Protein AF-A0A949EM17-F1 (afdb_monomer_lite)

Secondary structure (DSSP, 8-state):
--HHHHHHHHHHHHT--BTTBPPPHHHHHHHHHHHTSGGGGHHHHHTT-----GGGSTTSSHHHHHHHHHHHHHHHT--HHHHHHHHHHHHHHHHHHTHHHHHHHTTSSS-----S-TTTTS-THHHHHHHHHTT----HHHHHHHHHHSTHHHHHHHHHHHHHHHHHHHHHHHHHHHHHHHHHHHHT--

Radius of gyration: 19.44 Å; chains: 1; bounding box: 41×55×46 Å

Sequence (190 aa):
MLPTAHTSVGFLISQIKIKGKSLSIKEVLFVIFCANVFDLDLFYVYLGGQKIYHHLLVTHTPLFAVFLIILFTLVLRLNWRVALLSFVAMLSHFVLDDLSYWLYFVGIAHEGKPEIFWLFPFDARRGEALRLYSSLRPTVGGFFASYIKHTVFIFEGVFLIWGGVVFLKKYGFLVKKLFFQTTLKSKIKE

Foldseek 3Di:
DDLLLLLLVLLVLQQDDDVNDHDDPVLSVLSSCLSCVLVPCVVVVVVVDAPDLSLLDPCNELVVLVVVLVVCCVPVVDDPSSSVSSSVSNVVSQCLVQVQVVCVVVPNHPDGDGSHPHPPPVDPVSVVVVVVVVVDRDDPVNVVVVVCPRPSVVVSVVSNVVSVVVCCVVCVVVVVVVVVVVVVVVVVVD

pLDDT: mean 85.7, std 11.99, range [49.56, 98.56]

Structure (mmCIF, N/CA/C/O backbone):
data_AF-A0A949EM17-F1
#
_entry.id   AF-A0A949EM17-F1
#
loop_
_atom_site.group_PDB
_atom_site.id
_atom_site.type_symbol
_atom_site.label_atom_id
_atom_site.label_alt_id
_atom_site.label_comp_id
_atom_site.label_asym_id
_atom_site.label_entity_id
_atom_site.label_seq_id
_atom_site.pdbx_PDB_ins_code
_atom_site.Cartn_x
_atom_site.Cartn_y
_atom_site.Cartn_z
_atom_site.occupancy
_atom_site.B_iso_or_equiv
_atom_site.auth_seq_id
_atom_site.auth_comp_id
_atom_site.auth_asym_id
_atom_site.auth_atom_id
_atom_site.pdbx_PDB_model_num
ATOM 1 N N . MET A 1 1 ? 2.381 3.060 -7.881 1.00 77.31 1 MET A N 1
ATOM 2 C CA . MET A 1 1 ? 1.224 4.002 -7.874 1.00 77.31 1 MET A CA 1
ATOM 3 C C . MET A 1 1 ? 1.609 5.200 -6.999 1.00 77.31 1 MET A C 1
ATOM 5 O O . MET A 1 1 ? 2.734 5.209 -6.522 1.00 77.31 1 MET A O 1
ATOM 9 N N . LEU A 1 2 ? 0.796 6.250 -6.808 1.00 78.94 2 LEU A N 1
ATOM 10 C CA . LEU A 1 2 ? 1.141 7.264 -5.791 1.00 78.94 2 LEU A CA 1
ATOM 11 C C . LEU A 1 2 ? 0.751 6.795 -4.370 1.00 78.94 2 LEU A C 1
ATOM 13 O O . LEU A 1 2 ? -0.262 6.100 -4.214 1.00 78.94 2 LEU A O 1
ATOM 17 N N . PRO A 1 3 ? 1.467 7.256 -3.319 1.00 83.31 3 PRO A N 1
ATOM 18 C CA . PRO A 1 3 ? 1.180 6.933 -1.909 1.00 83.31 3 PRO A CA 1
ATOM 19 C C . PRO A 1 3 ? -0.270 7.198 -1.474 1.00 83.31 3 PRO A C 1
ATOM 21 O O . PRO A 1 3 ? -0.834 6.527 -0.608 1.00 83.31 3 PRO A O 1
ATOM 24 N N . THR A 1 4 ? -0.916 8.177 -2.098 1.00 87.38 4 THR A N 1
ATOM 25 C CA . THR A 1 4 ? -2.329 8.539 -1.919 1.00 87.38 4 THR A CA 1
ATOM 26 C C . THR A 1 4 ? -3.272 7.373 -2.198 1.00 87.38 4 THR A C 1
ATOM 28 O O . THR A 1 4 ? -4.223 7.130 -1.444 1.00 87.38 4 THR A O 1
ATOM 31 N N . ALA A 1 5 ? -2.994 6.601 -3.242 1.00 89.69 5 ALA A N 1
ATOM 32 C CA . ALA A 1 5 ? -3.819 5.468 -3.606 1.00 89.69 5 ALA A CA 1
ATOM 33 C C . ALA A 1 5 ? -3.572 4.260 -2.691 1.00 89.69 5 ALA A C 1
ATOM 35 O O . ALA A 1 5 ? -4.533 3.642 -2.224 1.00 89.69 5 ALA A O 1
ATOM 36 N N . HIS A 1 6 ? -2.310 3.990 -2.343 1.00 94.38 6 HIS A N 1
ATOM 37 C CA . HIS A 1 6 ? -1.945 2.960 -1.365 1.00 94.38 6 HIS A CA 1
ATOM 38 C C . HIS A 1 6 ? -2.582 3.232 0.003 1.00 94.38 6 HIS A C 1
ATOM 40 O O . HIS A 1 6 ? -3.213 2.354 0.594 1.00 94.38 6 HIS A O 1
ATOM 46 N N . THR A 1 7 ? -2.535 4.484 0.462 1.00 95.56 7 THR A N 1
ATOM 47 C CA . THR A 1 7 ? -3.225 4.947 1.676 1.00 95.56 7 THR A CA 1
ATOM 48 C C . THR A 1 7 ? -4.727 4.691 1.615 1.00 95.56 7 THR A C 1
ATOM 50 O O . THR A 1 7 ? -5.312 4.196 2.582 1.00 95.56 7 THR A O 1
ATOM 53 N N . SER A 1 8 ? -5.357 4.982 0.477 1.00 95.12 8 SER A N 1
ATOM 54 C CA . SER A 1 8 ? -6.796 4.778 0.291 1.00 95.12 8 SER A CA 1
ATOM 55 C C . SER A 1 8 ? -7.174 3.299 0.353 1.00 95.12 8 SER A C 1
ATOM 57 O O . SER A 1 8 ? -8.116 2.931 1.057 1.00 95.12 8 SER A O 1
ATOM 59 N N . VAL A 1 9 ? -6.409 2.433 -0.313 1.00 96.19 9 VAL A N 1
ATOM 60 C CA . VAL A 1 9 ? -6.633 0.982 -0.280 1.00 96.19 9 VAL A CA 1
ATOM 61 C C . VAL A 1 9 ? -6.349 0.404 1.105 1.00 96.19 9 VAL A C 1
ATOM 63 O O . VAL A 1 9 ? -7.176 -0.349 1.621 1.00 96.19 9 VAL A O 1
ATOM 66 N N . GLY A 1 10 ? -5.276 0.829 1.776 1.00 97.31 10 GLY A N 1
ATOM 67 C CA . GLY A 1 10 ? -5.006 0.467 3.170 1.00 97.31 10 GLY A CA 1
ATOM 68 C C . GLY A 1 10 ? -6.15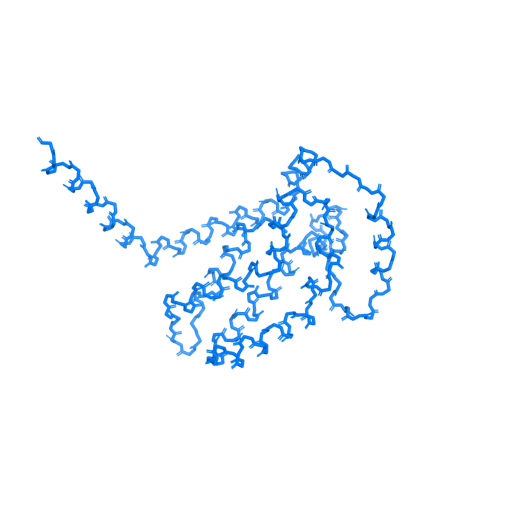2 0.864 4.104 1.00 97.31 10 GLY A C 1
ATOM 69 O O . GLY A 1 10 ? -6.592 0.070 4.943 1.00 97.31 10 GLY A O 1
ATOM 70 N N . PHE A 1 11 ? -6.717 2.060 3.915 1.00 97.75 11 PHE A N 1
ATOM 71 C CA . PHE A 1 11 ? -7.894 2.493 4.659 1.00 97.75 11 PHE A CA 1
ATOM 72 C C . PHE A 1 11 ? -9.104 1.595 4.376 1.00 97.75 11 PHE A C 1
ATOM 74 O O . PHE A 1 11 ? -9.736 1.146 5.334 1.00 97.75 11 PHE A O 1
ATOM 81 N N . LEU A 1 12 ? -9.408 1.287 3.111 1.00 97.56 12 LEU A N 1
ATOM 82 C CA . LEU A 1 12 ? -10.516 0.400 2.732 1.00 97.56 12 LEU A CA 1
ATOM 83 C C . LEU A 1 12 ? -10.354 -1.009 3.327 1.00 97.56 12 LEU A C 1
ATOM 85 O O . LEU A 1 12 ? -11.295 -1.525 3.932 1.00 97.56 12 LEU A O 1
ATOM 89 N N . ILE A 1 13 ? -9.154 -1.592 3.252 1.00 98.00 13 ILE A N 1
ATOM 90 C CA . ILE A 1 13 ? -8.829 -2.902 3.843 1.00 98.00 13 ILE A CA 1
ATOM 91 C C . ILE A 1 13 ? -9.061 -2.883 5.356 1.00 98.00 13 ILE A C 1
ATOM 93 O O . ILE A 1 13 ? -9.672 -3.800 5.906 1.00 98.00 13 ILE A O 1
ATOM 97 N N . SER A 1 14 ? -8.666 -1.808 6.042 1.00 97.56 14 SER A N 1
ATOM 98 C CA . SER A 1 14 ? -8.876 -1.678 7.490 1.00 97.56 14 SER A CA 1
ATOM 99 C C . SER A 1 14 ? -10.358 -1.591 7.902 1.00 97.56 14 SER A C 1
ATOM 101 O O . SER A 1 14 ? -10.685 -1.739 9.084 1.00 97.56 14 SER A O 1
ATOM 103 N N . GLN A 1 15 ? -11.276 -1.374 6.949 1.00 97.19 15 GLN A N 1
ATOM 104 C CA . GLN A 1 15 ? -12.720 -1.392 7.206 1.00 97.19 15 GLN A CA 1
ATOM 105 C C . GLN A 1 15 ? -13.325 -2.800 7.191 1.00 97.19 15 GLN A C 1
ATOM 107 O O . GLN A 1 15 ? -14.462 -2.969 7.645 1.00 97.19 15 GLN A O 1
ATOM 112 N N . ILE A 1 16 ? -12.597 -3.808 6.702 1.00 96.50 16 ILE A N 1
ATOM 113 C CA . ILE A 1 16 ? -13.076 -5.190 6.629 1.00 96.50 16 ILE A CA 1
ATOM 114 C C . ILE A 1 16 ? -13.293 -5.733 8.048 1.00 96.50 16 ILE A C 1
ATOM 116 O O . ILE A 1 16 ? -12.391 -5.757 8.887 1.00 96.50 16 ILE A O 1
ATOM 120 N N . LYS A 1 17 ? -14.515 -6.199 8.328 1.00 95.06 17 LYS A N 1
ATOM 121 C CA . LYS A 1 17 ? -14.865 -6.812 9.614 1.00 95.06 17 LYS A CA 1
ATOM 122 C C . LYS A 1 17 ? -14.618 -8.313 9.564 1.00 95.06 17 LYS A C 1
ATOM 124 O O . LYS A 1 17 ? -15.352 -9.045 8.907 1.00 95.06 17 LYS A O 1
ATOM 129 N N . ILE A 1 18 ? -13.650 -8.791 10.340 1.00 92.81 18 ILE A N 1
ATOM 130 C CA . ILE A 1 18 ? -13.400 -10.228 10.501 1.00 92.81 18 ILE A CA 1
ATOM 131 C C . ILE A 1 18 ? -14.180 -10.728 11.721 1.00 92.81 18 ILE A C 1
ATOM 133 O O . ILE A 1 18 ? -13.944 -10.277 12.846 1.00 92.81 18 ILE A O 1
ATOM 137 N N . LYS A 1 19 ? -15.118 -11.663 11.500 1.00 92.38 19 LYS A N 1
ATOM 138 C CA . LYS A 1 19 ? -16.054 -12.180 12.523 1.00 92.38 19 LYS A CA 1
ATOM 139 C C . LYS A 1 19 ? -16.857 -11.062 13.212 1.00 92.38 19 LYS A C 1
ATOM 141 O O . LYS A 1 19 ? -16.990 -11.039 14.432 1.00 92.38 19 LYS A O 1
ATOM 146 N N . GLY A 1 20 ? -17.312 -10.076 12.433 1.00 92.94 20 GLY A N 1
ATOM 147 C CA . GLY A 1 20 ? -18.142 -8.956 12.905 1.00 92.94 20 GLY A CA 1
ATOM 148 C C . GLY A 1 20 ? -17.417 -7.889 13.737 1.00 92.94 20 GLY A C 1
ATOM 149 O O . GLY A 1 20 ? -17.986 -6.831 14.001 1.00 92.94 20 GLY A O 1
ATOM 150 N N . LYS A 1 21 ? -16.155 -8.112 14.113 1.00 92.88 21 LYS A N 1
ATOM 151 C CA . LYS A 1 21 ? -15.375 -7.180 14.934 1.00 92.88 21 LYS A CA 1
ATOM 152 C C . LYS A 1 21 ? -14.634 -6.168 14.058 1.00 92.88 21 LYS A C 1
ATOM 154 O O . LYS A 1 21 ? -13.916 -6.554 13.138 1.00 92.88 21 LYS A O 1
ATOM 159 N N . SER A 1 22 ? -14.782 -4.885 14.375 1.00 95.56 22 SER A N 1
ATOM 160 C CA . SER A 1 22 ? -14.024 -3.794 13.756 1.00 95.56 22 SER A CA 1
ATOM 161 C C . SER A 1 22 ? -12.663 -3.595 14.418 1.00 95.56 22 SER A C 1
ATOM 163 O O . SER A 1 22 ? -12.508 -3.866 15.609 1.00 95.56 22 SER A O 1
ATOM 165 N N . LEU A 1 23 ? -11.713 -3.061 13.653 1.00 96.25 23 LEU A N 1
ATOM 166 C CA . LEU A 1 23 ? -10.442 -2.571 14.176 1.00 96.25 23 LEU A CA 1
ATOM 167 C C . LEU A 1 23 ? -10.635 -1.291 15.007 1.00 96.25 23 LEU A C 1
ATOM 169 O O . LEU A 1 23 ? -11.498 -0.458 14.709 1.00 96.25 23 LEU A O 1
ATOM 173 N N . SER A 1 24 ? -9.813 -1.136 16.040 1.00 96.00 24 SER A N 1
ATOM 174 C CA . SER A 1 24 ? -9.610 0.123 16.758 1.00 96.00 24 SER A CA 1
ATOM 175 C C . SER A 1 24 ? -8.898 1.150 15.871 1.00 96.00 24 SER A C 1
ATOM 177 O O . SER A 1 24 ? -8.287 0.806 14.862 1.00 96.00 24 SER A O 1
ATOM 179 N N . ILE A 1 25 ? -8.927 2.431 16.255 1.00 94.88 25 ILE A N 1
ATOM 180 C CA . ILE A 1 25 ? -8.268 3.490 15.473 1.00 94.88 25 ILE A CA 1
ATOM 181 C C . ILE A 1 25 ? -6.756 3.263 15.322 1.00 94.88 25 ILE A C 1
ATOM 183 O O . ILE A 1 25 ? -6.210 3.503 14.252 1.00 94.88 25 ILE A O 1
ATOM 187 N N . LYS A 1 26 ? -6.085 2.743 16.360 1.00 97.06 26 LYS A N 1
ATOM 188 C CA . LYS A 1 26 ? -4.646 2.437 16.315 1.00 97.06 26 LYS A CA 1
ATOM 189 C C . LYS A 1 26 ? -4.347 1.327 15.308 1.00 97.06 26 LYS A C 1
ATOM 191 O O . LYS A 1 26 ? -3.407 1.443 14.533 1.00 97.06 26 LYS A O 1
ATOM 196 N N . GLU A 1 27 ? -5.175 0.285 15.291 1.00 97.88 27 GLU A N 1
ATOM 197 C CA . GLU A 1 27 ? -5.061 -0.817 14.331 1.00 97.88 27 GLU A CA 1
ATOM 198 C C . GLU A 1 27 ? -5.371 -0.350 12.899 1.00 97.88 27 GLU A C 1
ATOM 200 O O . GLU A 1 27 ? -4.674 -0.745 11.973 1.00 97.88 27 GLU A O 1
ATOM 205 N N . VAL A 1 28 ? -6.357 0.537 12.711 1.00 97.69 28 VAL A N 1
ATOM 206 C CA . VAL A 1 28 ? -6.641 1.166 11.407 1.00 97.69 28 VAL A CA 1
ATOM 207 C C . VAL A 1 28 ? -5.424 1.935 10.894 1.00 97.69 28 VAL A C 1
ATOM 209 O O . VAL A 1 28 ? -4.991 1.704 9.768 1.00 97.69 28 VAL A O 1
ATOM 212 N N . LEU A 1 29 ? -4.844 2.809 11.722 1.00 97.44 29 LEU A N 1
ATOM 213 C CA . LEU A 1 29 ? -3.646 3.570 11.355 1.00 97.44 29 LEU A CA 1
ATOM 214 C C . LEU A 1 29 ? -2.468 2.648 11.034 1.00 97.44 29 LEU A C 1
ATOM 216 O O . LEU A 1 29 ? -1.730 2.908 10.090 1.00 97.44 29 LEU A O 1
ATOM 220 N N . PHE A 1 30 ? -2.323 1.548 11.772 1.00 98.38 30 PHE A N 1
ATOM 221 C CA . PHE A 1 30 ? -1.278 0.566 11.516 1.00 98.38 30 PHE A CA 1
ATOM 222 C C . PHE A 1 30 ? -1.461 -0.167 10.177 1.00 98.38 30 PHE A C 1
ATOM 224 O O . PHE A 1 30 ? -0.489 -0.351 9.448 1.00 98.38 30 PHE A O 1
ATOM 231 N N . VAL A 1 31 ? -2.689 -0.546 9.806 1.00 98.44 31 VAL A N 1
ATOM 232 C CA . VAL A 1 31 ? -2.970 -1.151 8.488 1.00 98.44 31 VAL A CA 1
ATOM 233 C C . VAL A 1 31 ? -2.681 -0.156 7.357 1.00 98.44 31 VAL A C 1
ATOM 235 O O . VAL A 1 31 ? -2.068 -0.533 6.362 1.00 98.44 31 VAL A O 1
ATOM 238 N N . ILE A 1 32 ? -3.048 1.120 7.525 1.00 97.88 32 ILE A N 1
ATOM 239 C CA . ILE A 1 32 ? -2.719 2.185 6.560 1.00 97.88 32 ILE A CA 1
ATOM 240 C C . ILE A 1 32 ? -1.202 2.361 6.437 1.00 97.88 32 ILE A C 1
ATOM 242 O O . ILE A 1 32 ? -0.684 2.454 5.327 1.00 97.88 32 ILE A O 1
ATOM 246 N N . PHE A 1 33 ? -0.482 2.367 7.561 1.00 97.50 33 PHE A N 1
ATOM 247 C CA . PHE A 1 33 ? 0.979 2.409 7.568 1.00 97.50 33 PHE A CA 1
ATOM 248 C C . PHE A 1 33 ? 1.574 1.227 6.791 1.00 97.50 33 PHE A C 1
ATOM 250 O O . PHE A 1 33 ? 2.431 1.426 5.939 1.00 97.50 33 PHE A O 1
ATOM 257 N N . CYS A 1 34 ? 1.066 0.010 7.009 1.00 98.12 34 CYS A N 1
ATOM 258 C CA . CYS A 1 34 ? 1.521 -1.183 6.292 1.00 98.12 34 CYS A CA 1
ATOM 259 C C . CYS A 1 34 ? 1.289 -1.102 4.774 1.00 98.12 34 CYS A C 1
ATOM 261 O O . CYS A 1 34 ? 2.083 -1.656 4.025 1.00 98.12 34 CYS A O 1
ATOM 263 N N . ALA A 1 35 ? 0.253 -0.395 4.311 1.00 97.38 35 ALA A N 1
ATOM 264 C CA . ALA A 1 35 ? 0.022 -0.172 2.880 1.00 97.38 35 ALA A CA 1
ATOM 265 C C . ALA A 1 35 ? 1.070 0.748 2.221 1.00 97.38 35 ALA A C 1
ATOM 267 O O . ALA A 1 35 ? 1.187 0.746 1.002 1.00 97.38 35 ALA A O 1
ATOM 268 N N . ASN A 1 36 ? 1.812 1.531 3.011 1.00 96.12 36 ASN A N 1
ATOM 269 C CA . ASN A 1 36 ? 2.787 2.521 2.533 1.00 96.12 36 ASN A CA 1
ATOM 270 C C . ASN A 1 36 ? 4.216 2.230 3.018 1.00 96.12 36 ASN A C 1
ATOM 272 O O . ASN A 1 36 ? 5.110 3.045 2.822 1.00 96.12 36 ASN A O 1
ATOM 276 N N . VAL A 1 37 ? 4.444 1.115 3.721 1.00 95.88 37 VAL A N 1
ATOM 277 C CA . VAL A 1 37 ? 5.729 0.873 4.397 1.00 95.88 37 VAL A CA 1
ATOM 278 C C . VAL A 1 37 ? 6.891 0.733 3.410 1.00 95.88 37 VAL A C 1
ATOM 280 O O . VAL A 1 37 ? 8.021 1.066 3.757 1.00 95.88 37 VAL A O 1
ATOM 283 N N . PHE A 1 38 ? 6.621 0.257 2.194 1.00 93.62 38 PHE A N 1
ATOM 284 C CA . PHE A 1 38 ? 7.644 0.072 1.169 1.00 93.62 38 PHE A CA 1
ATOM 285 C C . PHE A 1 38 ? 8.048 1.407 0.531 1.00 93.62 38 PHE A C 1
ATOM 287 O O . PHE A 1 38 ? 9.242 1.652 0.417 1.00 93.62 38 PHE A O 1
ATOM 294 N N . ASP A 1 39 ? 7.099 2.330 0.337 1.00 91.44 39 ASP A N 1
ATOM 295 C CA . ASP A 1 39 ? 7.333 3.703 -0.152 1.00 91.44 39 ASP A CA 1
ATOM 296 C C . ASP A 1 39 ? 8.131 4.605 0.805 1.00 91.44 39 ASP A C 1
ATOM 298 O O . ASP A 1 39 ? 8.414 5.764 0.492 1.00 91.44 39 ASP A O 1
ATOM 302 N N . LEU A 1 40 ? 8.483 4.141 2.009 1.00 88.44 40 LEU A N 1
ATOM 303 C CA . LEU A 1 40 ? 9.245 4.964 2.954 1.00 88.44 40 LEU A CA 1
ATOM 304 C C . LEU A 1 40 ? 10.645 5.316 2.432 1.00 88.44 40 LEU A C 1
ATOM 306 O O . LEU A 1 40 ? 11.227 6.313 2.857 1.00 88.44 40 LEU A O 1
ATOM 310 N N . ASP A 1 41 ? 11.183 4.540 1.496 1.00 80.56 41 ASP A N 1
ATOM 311 C CA . ASP A 1 41 ? 12.440 4.843 0.813 1.00 80.56 41 ASP A CA 1
ATOM 312 C C . ASP A 1 41 ? 12.331 6.018 -0.177 1.00 80.56 41 ASP A C 1
ATOM 314 O O . ASP A 1 41 ? 13.336 6.682 -0.451 1.00 80.56 41 ASP A O 1
ATOM 318 N N . LEU A 1 42 ? 11.123 6.375 -0.630 1.00 78.88 42 LEU A N 1
ATOM 319 C CA . LEU A 1 42 ? 10.892 7.577 -1.430 1.00 78.88 42 LEU A CA 1
ATOM 320 C C . LEU A 1 42 ? 11.264 8.843 -0.658 1.00 78.88 42 LEU A C 1
ATOM 322 O O . LEU A 1 42 ? 11.725 9.807 -1.270 1.00 78.88 42 LEU A O 1
ATOM 326 N N . PHE A 1 43 ? 11.165 8.850 0.678 1.00 75.06 43 PHE A N 1
ATOM 327 C CA . PHE A 1 43 ? 11.651 9.975 1.486 1.00 75.06 43 PHE A CA 1
ATOM 328 C C . PHE A 1 43 ? 13.145 10.236 1.272 1.00 75.06 43 PHE A C 1
ATOM 330 O O . PHE A 1 43 ? 13.557 11.393 1.206 1.00 75.06 43 PHE A O 1
ATOM 337 N N . TYR A 1 44 ? 13.956 9.189 1.101 1.00 68.50 44 TYR A N 1
ATOM 338 C CA . TYR A 1 44 ? 15.380 9.347 0.805 1.00 68.50 44 TYR A CA 1
ATOM 339 C C . TYR A 1 44 ? 15.606 9.962 -0.584 1.00 68.50 44 TYR A C 1
ATOM 341 O O . TYR A 1 44 ? 16.476 10.818 -0.756 1.00 68.50 44 TYR A O 1
ATOM 349 N N . VAL A 1 45 ? 14.775 9.591 -1.563 1.00 66.38 45 VAL A N 1
ATOM 350 C CA . VAL A 1 45 ? 14.791 10.194 -2.905 1.00 66.38 45 VAL A CA 1
ATOM 351 C C . VAL A 1 45 ? 14.414 11.681 -2.846 1.00 66.38 45 VAL A C 1
ATOM 353 O O . VAL A 1 45 ? 15.056 12.501 -3.502 1.00 66.38 45 VAL A O 1
ATOM 356 N N . TYR A 1 46 ? 13.434 12.063 -2.021 1.00 65.62 46 TYR A N 1
ATOM 357 C CA . TYR A 1 46 ? 13.034 13.467 -1.842 1.00 65.62 46 TYR A CA 1
ATOM 358 C C . TYR A 1 46 ? 14.100 14.331 -1.149 1.00 65.62 46 TYR A C 1
ATOM 360 O O . TYR A 1 46 ? 14.181 15.525 -1.429 1.00 65.62 46 TYR A O 1
ATOM 368 N N . LEU A 1 47 ? 14.940 13.751 -0.286 1.00 67.00 47 LEU A N 1
ATOM 369 C CA . LEU A 1 47 ? 15.995 14.462 0.453 1.00 67.00 47 LEU A CA 1
ATOM 370 C C . LEU A 1 47 ? 17.294 14.686 -0.350 1.00 67.00 47 LEU A C 1
ATOM 372 O O . LEU A 1 47 ? 18.321 15.041 0.224 1.00 67.00 47 LEU A O 1
ATOM 376 N N . GLY A 1 48 ? 17.261 14.513 -1.674 1.00 55.75 48 GLY A N 1
ATOM 377 C CA . GLY A 1 48 ? 18.410 14.760 -2.553 1.00 55.75 48 GLY A CA 1
ATOM 378 C C . GLY A 1 48 ? 19.226 13.514 -2.901 1.00 55.75 48 GLY A C 1
ATOM 379 O O . GLY A 1 48 ? 20.299 13.636 -3.493 1.00 55.75 48 GLY A O 1
ATOM 380 N N . GLY A 1 49 ? 18.728 12.315 -2.578 1.00 56.00 49 GLY A N 1
ATOM 381 C CA . GLY A 1 49 ? 19.267 11.069 -3.117 1.00 56.00 49 GLY A CA 1
ATOM 382 C C . GLY A 1 49 ? 19.116 11.000 -4.642 1.00 56.00 49 GLY A C 1
ATOM 383 O O . GLY A 1 49 ? 18.196 11.581 -5.223 1.00 56.00 49 GLY A O 1
ATOM 384 N N . GLN A 1 50 ? 20.011 10.272 -5.323 1.00 58.16 50 GLN A N 1
ATOM 385 C CA . GLN A 1 50 ? 19.767 9.905 -6.724 1.00 58.16 50 GLN A CA 1
ATOM 386 C C . GLN A 1 50 ? 18.418 9.184 -6.826 1.00 58.16 50 GLN A C 1
ATOM 388 O O . GLN A 1 50 ? 18.021 8.498 -5.887 1.00 58.16 50 GLN A O 1
ATOM 393 N N . LYS A 1 51 ? 17.708 9.321 -7.955 1.00 59.00 51 LYS A N 1
ATOM 394 C CA . LYS A 1 51 ? 16.456 8.586 -8.170 1.00 59.00 51 LYS A CA 1
ATOM 395 C C . LYS A 1 51 ? 16.727 7.087 -8.080 1.00 59.00 51 LYS A C 1
ATOM 397 O O . LYS A 1 51 ? 17.294 6.498 -8.996 1.00 59.00 51 LYS A O 1
ATOM 402 N N . ILE A 1 52 ? 16.337 6.498 -6.956 1.00 58.69 52 ILE A N 1
ATOM 403 C CA . ILE A 1 52 ? 16.401 5.062 -6.735 1.00 58.69 52 ILE A CA 1
ATOM 404 C C . ILE A 1 52 ? 15.217 4.457 -7.478 1.00 58.69 52 ILE A C 1
ATOM 406 O O . ILE A 1 52 ? 14.077 4.900 -7.329 1.00 58.69 52 ILE A O 1
ATOM 410 N N . TYR A 1 53 ? 15.481 3.429 -8.276 1.00 77.38 53 TYR A N 1
ATOM 411 C CA . TYR A 1 53 ? 14.434 2.547 -8.772 1.00 77.38 53 TYR A CA 1
ATOM 412 C C . TYR A 1 53 ? 13.939 1.703 -7.604 1.00 77.38 53 TYR A C 1
ATOM 414 O O . TYR A 1 53 ? 14.378 0.571 -7.418 1.00 77.38 53 TYR A O 1
ATOM 422 N N . HIS A 1 54 ? 13.101 2.307 -6.762 1.00 84.31 54 HIS A N 1
ATOM 423 C CA . HIS A 1 54 ? 12.681 1.730 -5.489 1.00 84.31 54 HIS A CA 1
ATOM 424 C C . HIS A 1 54 ? 11.971 0.379 -5.671 1.00 84.31 54 HIS A C 1
ATOM 426 O O . HIS A 1 54 ? 12.283 -0.559 -4.943 1.00 84.31 54 HIS A O 1
ATOM 432 N N . HIS A 1 55 ? 11.203 0.203 -6.756 1.00 86.94 55 HIS A N 1
ATOM 433 C CA . HIS A 1 55 ? 10.606 -1.090 -7.130 1.00 86.94 55 HIS A CA 1
ATOM 434 C C . HIS A 1 55 ? 11.641 -2.213 -7.394 1.00 86.94 55 HIS A C 1
ATOM 436 O O . HIS A 1 55 ? 11.309 -3.394 -7.337 1.00 86.94 55 HIS A O 1
ATOM 442 N N . LEU A 1 56 ? 12.918 -1.888 -7.658 1.00 85.31 56 LEU A N 1
ATOM 443 C CA . LEU A 1 56 ? 13.992 -2.886 -7.812 1.00 85.31 56 LEU A CA 1
ATOM 444 C C . LEU A 1 56 ? 14.643 -3.285 -6.479 1.00 85.31 56 LEU A C 1
ATOM 446 O O . LEU A 1 56 ? 15.430 -4.246 -6.436 1.00 85.31 56 LEU A O 1
ATOM 450 N N . LEU A 1 57 ? 14.390 -2.544 -5.398 1.00 85.88 57 LEU A N 1
ATOM 451 C CA . LEU A 1 57 ? 14.975 -2.833 -4.095 1.00 85.88 57 LEU A CA 1
ATOM 452 C C . LEU A 1 57 ? 14.425 -4.143 -3.541 1.00 85.88 57 LEU A C 1
ATOM 454 O O . LEU A 1 57 ? 13.284 -4.522 -3.775 1.00 85.88 57 LEU A O 1
ATOM 458 N N . VAL A 1 58 ? 15.249 -4.835 -2.752 1.00 87.62 58 VAL A N 1
ATOM 459 C CA . VAL A 1 58 ? 14.831 -6.076 -2.072 1.00 87.62 58 VAL A CA 1
ATOM 460 C C . VAL A 1 58 ? 13.631 -5.822 -1.151 1.00 87.62 58 VAL A C 1
ATOM 462 O O . VAL A 1 58 ? 12.814 -6.717 -0.943 1.00 87.62 58 VAL A O 1
ATOM 465 N N . THR A 1 59 ? 13.505 -4.591 -0.647 1.00 90.06 59 THR A N 1
ATOM 466 C CA . THR A 1 59 ? 12.383 -4.140 0.177 1.00 90.06 59 THR A CA 1
ATOM 467 C C . THR A 1 59 ? 11.045 -4.177 -0.564 1.00 90.06 59 THR A C 1
ATOM 469 O O . THR A 1 59 ? 10.026 -4.440 0.064 1.00 90.06 59 THR A O 1
ATOM 472 N N . HIS A 1 60 ? 11.040 -4.015 -1.888 1.00 91.88 60 HIS A N 1
ATOM 473 C CA . HIS A 1 60 ? 9.843 -4.043 -2.732 1.00 91.88 60 HIS A CA 1
ATOM 474 C C . HIS A 1 60 ? 9.575 -5.447 -3.293 1.00 91.88 60 HIS A C 1
ATOM 476 O O . HIS A 1 60 ? 9.459 -5.658 -4.500 1.00 91.88 60 HIS A O 1
ATOM 482 N N . THR A 1 61 ? 9.516 -6.450 -2.411 1.00 93.38 61 THR A N 1
ATOM 483 C CA . THR A 1 61 ? 9.234 -7.842 -2.800 1.00 93.38 61 THR A CA 1
ATOM 484 C C . THR A 1 61 ? 8.233 -8.513 -1.854 1.00 93.38 61 THR A C 1
ATOM 486 O O . THR A 1 61 ? 8.250 -8.241 -0.647 1.00 93.38 61 THR A O 1
ATOM 489 N N . PRO A 1 62 ? 7.402 -9.462 -2.339 1.00 94.81 62 PRO A N 1
ATOM 490 C CA . PRO A 1 62 ? 6.491 -10.217 -1.474 1.00 94.81 62 PRO A CA 1
ATOM 491 C C . PRO A 1 62 ? 7.203 -10.970 -0.348 1.00 94.81 62 PRO A C 1
ATOM 493 O O . PRO A 1 62 ? 6.695 -11.036 0.771 1.00 94.81 62 PRO A O 1
ATOM 496 N N . LEU A 1 63 ? 8.404 -11.494 -0.613 1.00 94.94 63 LEU A N 1
ATOM 497 C CA . LEU A 1 63 ? 9.215 -12.157 0.406 1.00 94.94 63 LEU A CA 1
ATOM 498 C C . LEU A 1 63 ? 9.580 -11.195 1.547 1.00 94.94 63 LEU A C 1
ATOM 500 O O . LEU A 1 63 ? 9.487 -11.563 2.720 1.00 94.94 63 LEU A O 1
ATOM 504 N N . PHE A 1 64 ? 9.941 -9.951 1.223 1.00 95.06 64 PHE A N 1
ATOM 505 C CA . PHE A 1 64 ? 10.220 -8.939 2.237 1.00 95.06 64 PHE A CA 1
ATOM 506 C C . PHE A 1 64 ? 8.960 -8.528 3.012 1.00 95.06 64 PHE A C 1
ATOM 508 O O . PHE A 1 64 ? 9.035 -8.324 4.221 1.00 95.06 64 PHE A O 1
ATOM 515 N N . ALA A 1 65 ? 7.786 -8.501 2.375 1.00 96.75 65 ALA A N 1
ATOM 516 C CA . ALA A 1 65 ? 6.519 -8.297 3.084 1.00 96.75 65 ALA A CA 1
ATOM 517 C C . ALA A 1 65 ? 6.214 -9.413 4.092 1.00 96.75 65 ALA A C 1
ATOM 519 O O . ALA A 1 65 ? 5.783 -9.126 5.210 1.00 96.75 65 ALA A O 1
ATOM 520 N N . VAL A 1 66 ? 6.477 -10.677 3.736 1.00 97.31 66 VAL A N 1
ATOM 521 C CA . VAL A 1 66 ? 6.357 -11.814 4.668 1.00 97.31 66 VAL A CA 1
ATOM 522 C C . VAL A 1 66 ? 7.304 -11.632 5.855 1.00 97.31 66 VAL A C 1
ATOM 524 O O . VAL A 1 66 ? 6.891 -11.773 7.007 1.00 97.31 66 VAL A O 1
ATOM 527 N N . PHE A 1 67 ? 8.558 -11.261 5.594 1.00 97.44 67 PHE A N 1
ATOM 528 C CA . PHE A 1 67 ? 9.519 -10.960 6.653 1.00 97.44 67 PHE A CA 1
ATOM 529 C C . PHE A 1 67 ? 9.030 -9.824 7.571 1.00 97.44 67 PHE A C 1
ATOM 531 O O . PHE A 1 67 ? 9.001 -9.995 8.793 1.00 97.44 67 PHE A O 1
ATOM 538 N N . LEU A 1 68 ? 8.585 -8.696 7.004 1.00 97.56 68 LEU A N 1
ATOM 539 C CA . LEU A 1 68 ? 8.105 -7.548 7.777 1.00 97.56 68 LEU A CA 1
ATOM 540 C C . LEU A 1 68 ? 6.876 -7.881 8.617 1.00 97.56 68 LEU A C 1
ATOM 542 O O . LEU A 1 68 ? 6.819 -7.474 9.777 1.00 97.56 68 LEU A O 1
ATOM 546 N N . ILE A 1 69 ? 5.896 -8.614 8.079 1.00 98.31 69 ILE A N 1
ATOM 547 C CA . ILE A 1 69 ? 4.700 -8.924 8.865 1.00 98.31 69 ILE A CA 1
ATOM 548 C C . ILE A 1 69 ? 5.017 -9.872 10.022 1.00 98.31 69 ILE A C 1
ATOM 550 O O . ILE A 1 69 ? 4.471 -9.691 11.113 1.00 98.31 69 ILE A O 1
ATOM 554 N N . ILE A 1 70 ? 5.929 -10.833 9.830 1.00 98.38 70 ILE A N 1
ATOM 555 C CA . ILE A 1 70 ? 6.416 -11.690 10.917 1.00 98.38 70 ILE A CA 1
ATOM 556 C C . ILE A 1 70 ? 7.086 -10.817 11.980 1.00 98.38 70 ILE A C 1
ATOM 558 O O . ILE A 1 70 ? 6.714 -10.889 13.152 1.00 98.38 70 ILE A O 1
ATOM 562 N N . LEU A 1 71 ? 8.001 -9.933 11.572 1.00 98.38 71 LEU A N 1
ATOM 563 C CA . LEU A 1 71 ? 8.702 -9.026 12.479 1.00 98.38 71 LEU A CA 1
ATOM 564 C C . LEU A 1 71 ? 7.729 -8.136 13.268 1.00 98.38 71 LEU A C 1
ATOM 566 O O . LEU A 1 71 ? 7.791 -8.095 14.496 1.00 98.38 71 LEU A O 1
ATOM 570 N N . PHE A 1 72 ? 6.791 -7.467 12.594 1.00 98.25 72 PHE A N 1
ATOM 571 C CA . PHE A 1 72 ? 5.785 -6.628 13.248 1.00 98.25 72 PHE A CA 1
ATOM 572 C C . PHE A 1 72 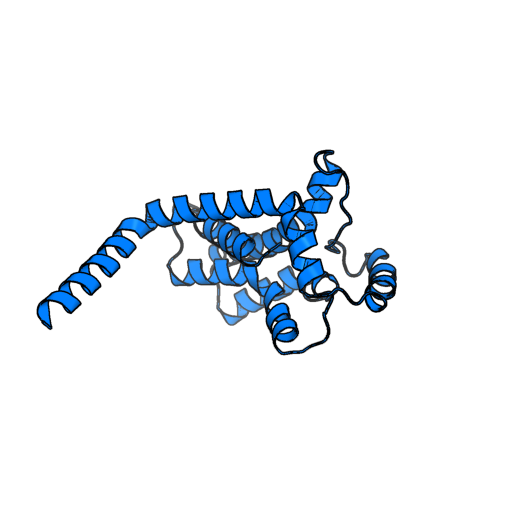? 4.891 -7.428 14.189 1.00 98.25 72 PHE A C 1
ATOM 574 O O . PHE A 1 72 ? 4.597 -6.963 15.290 1.00 98.25 72 PHE A O 1
ATOM 581 N N . THR A 1 73 ? 4.490 -8.637 13.797 1.00 98.06 73 THR A N 1
ATOM 582 C CA . THR A 1 73 ? 3.667 -9.508 14.643 1.00 98.06 73 THR A CA 1
ATOM 583 C C . THR A 1 73 ? 4.402 -9.885 15.925 1.00 98.06 73 THR A C 1
ATOM 585 O O . THR A 1 73 ? 3.799 -9.828 16.995 1.00 98.06 73 THR A O 1
ATOM 588 N N . LEU A 1 74 ? 5.698 -10.197 15.844 1.00 98.00 74 LEU A N 1
ATOM 589 C CA . LEU A 1 74 ? 6.519 -10.543 17.006 1.00 98.00 74 LEU A CA 1
ATOM 590 C C . LEU A 1 74 ? 6.790 -9.332 17.913 1.00 98.00 74 LEU A C 1
ATOM 592 O O . LEU A 1 74 ? 6.598 -9.419 19.125 1.00 98.00 74 LEU A O 1
ATOM 596 N N . VAL A 1 75 ? 7.190 -8.194 17.335 1.00 98.31 75 VAL A N 1
ATOM 597 C CA . VAL A 1 75 ? 7.587 -6.989 18.087 1.00 98.31 75 VAL A CA 1
ATOM 598 C C . VAL A 1 75 ? 6.380 -6.286 18.708 1.00 98.31 75 VAL A C 1
ATOM 600 O O . VAL A 1 75 ? 6.397 -5.949 19.890 1.00 98.31 75 VAL A O 1
ATOM 603 N N . LEU A 1 76 ? 5.312 -6.085 17.933 1.00 97.75 76 LEU A N 1
ATOM 604 C CA . LEU A 1 76 ? 4.116 -5.358 18.374 1.00 97.75 76 LEU A CA 1
ATOM 605 C C . LEU A 1 76 ? 3.054 -6.278 18.988 1.00 97.75 76 LEU A C 1
ATOM 607 O O . LEU A 1 76 ? 2.013 -5.793 19.430 1.00 97.75 76 LEU A O 1
ATOM 611 N N . ARG A 1 77 ? 3.303 -7.597 19.015 1.00 97.50 77 ARG A N 1
ATOM 612 C CA . ARG A 1 77 ? 2.378 -8.628 19.519 1.00 97.50 77 ARG A CA 1
ATOM 613 C C . ARG A 1 77 ? 0.989 -8.506 18.889 1.00 97.50 77 ARG A C 1
ATOM 615 O O . ARG A 1 77 ? -0.032 -8.477 19.579 1.00 97.50 77 ARG A O 1
ATOM 622 N N . LEU A 1 78 ? 0.957 -8.388 17.561 1.00 97.12 78 LEU A N 1
ATOM 623 C CA . LEU A 1 78 ? -0.280 -8.170 16.815 1.00 97.12 78 LEU A CA 1
ATOM 624 C C . LEU A 1 78 ? -1.223 -9.365 16.968 1.00 97.12 78 LEU A C 1
ATOM 626 O O . LEU A 1 78 ? -0.815 -10.522 16.882 1.00 97.12 78 LEU A O 1
ATOM 630 N N . ASN A 1 79 ? -2.518 -9.091 17.125 1.00 96.31 79 ASN A N 1
ATOM 631 C CA . ASN A 1 79 ? -3.507 -10.151 16.983 1.00 96.31 79 ASN A CA 1
ATOM 632 C C . ASN A 1 79 ? -3.582 -10.601 15.511 1.00 96.31 79 ASN A C 1
ATOM 634 O O . ASN A 1 79 ? -3.361 -9.807 14.595 1.00 96.31 79 ASN A O 1
ATOM 638 N N . TRP A 1 80 ? -3.947 -11.864 15.279 1.00 97.00 80 TRP A N 1
ATOM 639 C CA . TRP A 1 80 ? -3.923 -12.461 13.937 1.00 97.00 80 TRP A CA 1
ATOM 640 C C . TRP A 1 80 ? -4.769 -11.708 12.897 1.00 97.00 80 TRP A C 1
ATOM 642 O O . TRP A 1 80 ? -4.450 -11.741 11.715 1.00 97.00 80 TRP A O 1
ATOM 652 N N . ARG A 1 81 ? -5.839 -11.013 13.316 1.00 97.38 81 ARG A N 1
ATOM 653 C CA . ARG A 1 81 ? -6.709 -10.248 12.404 1.00 97.38 81 ARG A CA 1
ATOM 654 C C . ARG A 1 81 ? -6.002 -9.001 11.899 1.00 97.38 81 ARG A C 1
ATOM 656 O O . ARG A 1 81 ? -6.072 -8.711 10.711 1.00 97.38 81 ARG A O 1
ATOM 663 N N . VAL A 1 82 ? -5.324 -8.287 12.796 1.00 97.94 82 VAL A N 1
ATOM 664 C CA . VAL A 1 82 ? -4.501 -7.127 12.438 1.00 97.94 82 VAL A CA 1
ATOM 665 C C . VAL A 1 82 ? -3.345 -7.579 11.563 1.00 97.94 82 VAL A C 1
ATOM 667 O O . VAL A 1 82 ? -3.152 -7.001 10.504 1.00 97.94 82 VAL A O 1
ATOM 670 N N . ALA A 1 83 ? -2.649 -8.654 11.945 1.00 98.25 83 ALA A N 1
ATOM 671 C CA . ALA A 1 83 ? -1.560 -9.205 11.144 1.00 98.25 83 ALA A CA 1
ATOM 672 C C . ALA A 1 83 ? -2.024 -9.577 9.723 1.00 98.25 83 ALA A C 1
ATOM 674 O O . ALA A 1 83 ? -1.394 -9.182 8.748 1.00 98.25 83 ALA A O 1
ATOM 675 N N . LEU A 1 84 ? -3.170 -10.257 9.594 1.00 98.06 84 LEU A N 1
ATOM 676 C CA . LEU A 1 84 ? -3.742 -10.622 8.298 1.00 98.06 84 LEU A CA 1
ATOM 677 C C . LEU A 1 84 ? -4.101 -9.392 7.456 1.00 98.06 84 LEU A C 1
ATOM 679 O O . LEU A 1 84 ? -3.710 -9.319 6.297 1.00 98.06 84 LEU A O 1
ATOM 683 N N . LEU A 1 85 ? -4.830 -8.422 8.016 1.00 98.50 85 LEU A N 1
ATOM 684 C CA . LEU A 1 85 ? -5.233 -7.226 7.266 1.00 98.50 85 LEU A CA 1
ATOM 685 C C . LEU A 1 85 ? -4.033 -6.346 6.897 1.00 98.50 85 LEU A C 1
ATOM 687 O O . LEU A 1 85 ? -3.997 -5.814 5.792 1.00 98.50 85 LEU A O 1
ATOM 691 N N . SER A 1 86 ? -3.033 -6.240 7.772 1.00 98.56 86 SER A N 1
ATOM 692 C CA . SER A 1 86 ? -1.765 -5.572 7.474 1.00 98.56 86 SER A CA 1
ATOM 693 C C . SER A 1 86 ? -0.986 -6.288 6.373 1.00 98.56 86 SER A C 1
ATOM 695 O O . SER A 1 86 ? -0.448 -5.623 5.495 1.00 98.56 86 SER A O 1
ATOM 697 N N . PHE A 1 87 ? -0.963 -7.624 6.368 1.00 98.38 87 PHE A N 1
ATOM 698 C CA . PHE A 1 87 ? -0.333 -8.391 5.293 1.00 98.38 87 PHE A CA 1
ATOM 699 C C . PHE A 1 87 ? -1.054 -8.196 3.958 1.00 98.38 87 PHE A C 1
ATOM 701 O O . PHE A 1 87 ? -0.416 -7.937 2.945 1.00 98.38 87 PHE A O 1
ATOM 708 N N . VAL A 1 88 ? -2.389 -8.245 3.955 1.00 98.31 88 VAL A N 1
ATOM 709 C CA . VAL A 1 88 ? -3.193 -7.958 2.757 1.00 98.31 88 VAL A CA 1
ATOM 710 C C . VAL A 1 88 ? -2.955 -6.525 2.275 1.00 98.31 88 VAL A C 1
ATOM 712 O O . VAL A 1 88 ? -2.839 -6.307 1.073 1.00 98.31 88 VAL A O 1
ATOM 715 N N . ALA A 1 89 ? -2.813 -5.558 3.186 1.00 98.19 89 ALA A N 1
ATOM 716 C CA . ALA A 1 89 ? -2.460 -4.184 2.838 1.00 98.19 89 ALA A CA 1
ATOM 717 C C . ALA A 1 89 ? -1.068 -4.087 2.189 1.00 98.19 89 ALA A C 1
ATOM 719 O O . ALA A 1 89 ? -0.940 -3.460 1.139 1.00 98.19 89 ALA A O 1
ATOM 720 N N . MET A 1 90 ? -0.059 -4.773 2.734 1.00 98.06 90 MET A N 1
ATOM 721 C CA . MET A 1 90 ? 1.271 -4.867 2.119 1.00 98.06 90 MET A CA 1
ATOM 722 C C . MET A 1 90 ? 1.231 -5.531 0.737 1.00 98.06 90 MET A C 1
ATOM 724 O O . MET A 1 90 ? 1.867 -5.051 -0.189 1.00 98.06 90 MET A O 1
ATOM 728 N N . LEU A 1 91 ? 0.468 -6.612 0.555 1.00 97.25 91 LEU A N 1
ATOM 729 C CA . LEU A 1 91 ? 0.341 -7.249 -0.760 1.00 97.25 91 LEU A CA 1
ATOM 730 C C . LEU A 1 91 ? -0.398 -6.358 -1.759 1.00 97.25 91 LEU A C 1
ATOM 732 O O . LEU A 1 91 ? -0.036 -6.322 -2.932 1.00 97.25 91 LEU A O 1
ATOM 736 N N . SER A 1 92 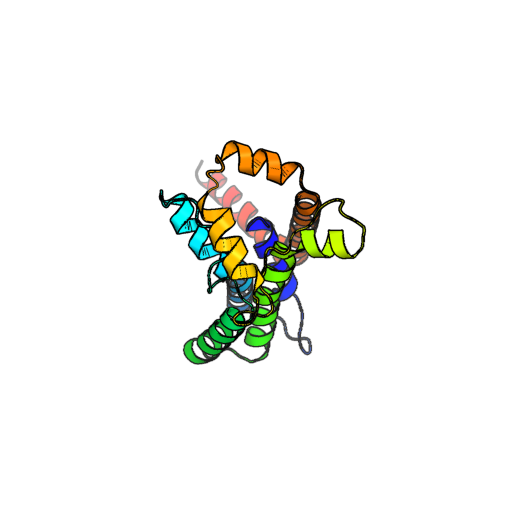? -1.411 -5.618 -1.298 1.00 96.69 92 SER A N 1
ATOM 737 C CA . SER A 1 92 ? -2.141 -4.681 -2.151 1.00 96.69 92 SER A CA 1
ATOM 738 C C . SER A 1 92 ? -1.230 -3.592 -2.707 1.00 96.69 92 SER A C 1
ATOM 740 O O . SER A 1 92 ? -1.417 -3.194 -3.847 1.00 96.69 92 SER A O 1
ATOM 742 N N . HIS A 1 93 ? -0.208 -3.175 -1.955 1.00 95.94 93 HIS A N 1
ATOM 743 C CA . HIS A 1 93 ? 0.802 -2.237 -2.433 1.00 95.94 93 HIS A CA 1
ATOM 744 C C . HIS A 1 93 ? 1.464 -2.741 -3.726 1.00 95.94 93 HIS A C 1
ATOM 746 O O . HIS A 1 93 ? 1.345 -2.092 -4.760 1.00 95.94 93 HIS A O 1
ATOM 752 N N . PHE A 1 94 ? 2.001 -3.964 -3.713 1.00 95.06 94 PHE A N 1
ATOM 753 C CA . PHE A 1 94 ? 2.617 -4.575 -4.895 1.00 95.06 94 PHE A CA 1
ATOM 754 C C . PHE A 1 94 ? 1.643 -4.773 -6.057 1.00 95.06 94 PHE A C 1
ATOM 756 O O . PHE A 1 94 ? 2.004 -4.565 -7.211 1.00 95.06 94 PHE A O 1
ATOM 763 N N . VAL A 1 95 ? 0.398 -5.171 -5.774 1.00 94.25 95 VAL A N 1
ATOM 764 C CA . VAL A 1 95 ? -0.628 -5.300 -6.824 1.00 94.25 95 VAL A CA 1
ATOM 765 C C . VAL A 1 95 ? -0.885 -3.955 -7.502 1.00 94.25 95 VAL A C 1
ATOM 767 O O . VAL A 1 95 ? -1.073 -3.910 -8.714 1.00 94.25 95 VAL A O 1
ATOM 770 N N . LEU A 1 96 ? -0.908 -2.870 -6.727 1.00 93.25 96 LEU A N 1
ATOM 771 C CA . LEU A 1 96 ? -1.145 -1.523 -7.232 1.00 93.25 96 LEU A CA 1
ATOM 772 C C . LEU A 1 96 ? 0.051 -0.966 -8.010 1.00 93.25 96 LEU A C 1
ATOM 774 O O . LEU A 1 96 ? -0.153 -0.278 -9.009 1.00 93.25 96 LEU A O 1
ATOM 778 N N . ASP A 1 97 ? 1.278 -1.275 -7.600 1.00 90.88 97 ASP A N 1
ATOM 779 C CA . ASP A 1 97 ? 2.475 -0.900 -8.363 1.00 90.88 97 ASP A CA 1
ATOM 780 C C . ASP A 1 97 ? 2.564 -1.643 -9.686 1.00 90.88 97 ASP A C 1
ATOM 782 O O . ASP A 1 97 ? 2.887 -1.055 -10.712 1.00 90.88 97 ASP A O 1
ATOM 786 N N . ASP A 1 98 ? 2.164 -2.909 -9.690 1.00 92.00 98 ASP A N 1
ATOM 787 C CA . ASP A 1 98 ? 2.155 -3.741 -10.887 1.00 92.00 98 ASP A CA 1
ATOM 788 C C . ASP A 1 98 ? 0.827 -3.645 -11.667 1.00 92.00 98 ASP A C 1
ATOM 790 O O . ASP A 1 98 ? 0.578 -4.412 -12.598 1.00 92.00 98 ASP A O 1
ATOM 794 N N . LEU A 1 99 ? -0.065 -2.710 -11.308 1.00 91.25 99 LEU A N 1
ATOM 795 C CA . LEU A 1 99 ? -1.413 -2.616 -11.882 1.00 91.25 99 LEU A CA 1
ATOM 796 C C . LEU A 1 99 ? -1.379 -2.413 -13.400 1.00 91.25 99 LEU A C 1
ATOM 798 O O . LEU A 1 99 ? -2.186 -3.003 -14.113 1.00 91.25 99 LEU A O 1
ATOM 802 N N . SER A 1 100 ? -0.426 -1.627 -13.903 1.00 88.62 100 SER A N 1
ATOM 803 C CA . SER A 1 100 ? -0.191 -1.437 -15.341 1.00 88.62 100 SER A CA 1
ATOM 804 C C . SER A 1 100 ? 0.033 -2.763 -16.064 1.00 88.62 100 SER A C 1
ATOM 806 O O . SER A 1 100 ? -0.571 -3.015 -17.106 1.00 88.62 100 SER A O 1
ATOM 808 N N . TYR A 1 101 ? 0.873 -3.626 -15.488 1.00 89.94 101 TYR A N 1
ATOM 809 C CA . TYR A 1 101 ? 1.154 -4.954 -16.016 1.00 89.94 101 TYR A CA 1
ATOM 810 C C . TYR A 1 101 ? -0.097 -5.836 -15.985 1.00 89.94 101 TYR A C 1
ATOM 812 O O . TYR A 1 101 ? -0.419 -6.468 -16.990 1.00 89.94 101 TYR A O 1
ATOM 820 N N . TRP A 1 102 ? -0.857 -5.824 -14.886 1.00 90.44 102 TRP A N 1
ATOM 821 C CA . TRP A 1 102 ? -2.106 -6.586 -14.792 1.00 90.44 102 TRP A CA 1
ATOM 822 C C . TRP A 1 102 ? -3.145 -6.135 -15.819 1.00 90.44 102 TRP A C 1
ATOM 824 O O . TRP A 1 102 ? -3.761 -6.976 -16.470 1.00 90.44 102 TRP A O 1
ATOM 834 N N . LEU A 1 103 ? -3.313 -4.823 -16.008 1.00 90.44 103 LEU A N 1
ATOM 835 C CA . LEU A 1 103 ? -4.228 -4.257 -17.003 1.00 90.44 103 LEU A CA 1
ATOM 836 C C . LEU A 1 103 ? -3.798 -4.590 -18.433 1.00 90.44 103 LEU A C 1
ATOM 838 O O . LEU A 1 103 ? -4.649 -4.887 -19.268 1.00 90.44 103 LEU A O 1
ATOM 842 N N . TYR A 1 104 ? -2.496 -4.567 -18.715 1.00 91.00 104 TYR A N 1
ATOM 843 C CA . TYR A 1 104 ? -1.952 -5.009 -19.997 1.00 91.00 104 TYR A CA 1
ATOM 844 C C . TYR A 1 104 ? -2.212 -6.501 -20.228 1.00 91.00 104 TYR A C 1
ATOM 846 O O . TYR A 1 104 ? -2.709 -6.885 -21.284 1.00 91.00 104 TYR A O 1
ATOM 854 N N . PHE A 1 105 ? -1.963 -7.339 -19.217 1.00 90.62 105 PHE A N 1
ATOM 855 C CA . PHE A 1 105 ? -2.162 -8.787 -19.293 1.00 90.62 105 PHE A CA 1
ATOM 856 C C . PHE A 1 105 ? -3.610 -9.171 -19.637 1.00 90.62 105 PHE A C 1
ATOM 858 O O . PHE A 1 105 ? -3.832 -10.120 -20.385 1.00 90.62 105 PHE A O 1
ATOM 86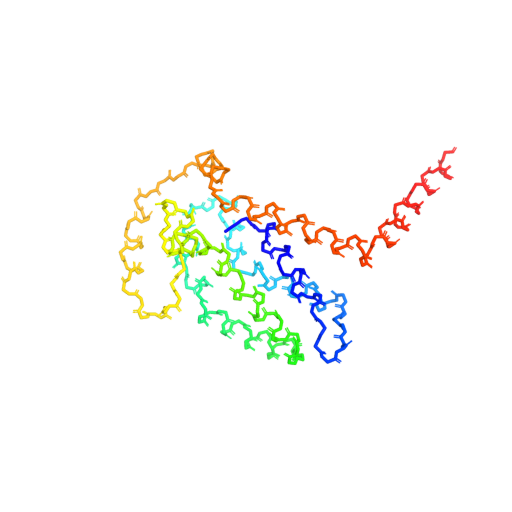5 N N . VAL A 1 106 ? -4.597 -8.417 -19.140 1.00 92.38 106 VAL A N 1
ATOM 866 C CA . VAL A 1 106 ? -6.022 -8.631 -19.460 1.00 92.38 106 VAL A CA 1
ATOM 867 C C . VAL A 1 106 ? -6.509 -7.858 -20.696 1.00 92.38 106 VAL A C 1
ATOM 869 O O . VAL A 1 106 ? -7.706 -7.854 -20.978 1.00 92.38 106 VAL A O 1
ATOM 872 N N . GLY A 1 107 ? -5.614 -7.195 -21.435 1.00 91.81 107 GLY A N 1
ATOM 873 C CA . GLY A 1 107 ? -5.930 -6.491 -22.685 1.00 91.81 107 GLY A CA 1
ATOM 874 C C . GLY A 1 107 ? -6.602 -5.122 -22.525 1.00 91.81 107 GLY A C 1
ATOM 875 O O . GLY A 1 107 ? -7.166 -4.611 -23.489 1.00 91.81 107 GLY A O 1
ATOM 876 N N . ILE A 1 108 ? -6.564 -4.519 -21.331 1.00 88.62 108 ILE A N 1
ATOM 877 C CA . ILE A 1 108 ? -7.138 -3.187 -21.060 1.00 88.62 108 ILE A CA 1
ATOM 878 C C . ILE A 1 108 ? -6.130 -2.066 -21.359 1.00 88.62 108 ILE A C 1
ATOM 880 O O . ILE A 1 108 ? -6.526 -0.984 -21.790 1.00 88.62 108 ILE A O 1
ATOM 884 N N . ALA A 1 109 ? -4.835 -2.296 -21.123 1.00 85.75 109 ALA A N 1
ATOM 885 C CA . ALA A 1 109 ? -3.773 -1.325 -21.397 1.00 85.75 109 ALA A CA 1
ATOM 886 C C . ALA A 1 109 ? -2.932 -1.736 -22.616 1.00 85.75 109 ALA A C 1
ATOM 888 O O . ALA A 1 109 ? -2.728 -2.921 -22.860 1.00 85.75 109 ALA A O 1
ATOM 889 N N . HIS A 1 110 ? -2.418 -0.755 -23.365 1.00 80.06 110 HIS A N 1
ATOM 890 C CA . HIS A 1 110 ? -1.571 -0.997 -24.544 1.00 80.06 110 HIS A CA 1
ATOM 891 C C . HIS A 1 110 ? -0.118 -1.345 -24.196 1.00 80.06 110 HIS A C 1
ATOM 893 O O . HIS A 1 110 ? 0.562 -1.996 -24.983 1.00 80.06 110 HIS A O 1
ATOM 899 N N . GLU A 1 111 ? 0.347 -0.939 -23.015 1.00 81.06 111 GLU A N 1
ATOM 900 C CA . GLU A 1 111 ? 1.689 -1.212 -22.511 1.00 81.06 111 GLU A CA 1
ATOM 901 C C . GLU A 1 111 ? 1.612 -1.564 -21.022 1.00 81.06 111 GLU A C 1
ATOM 903 O O . GLU A 1 111 ? 0.802 -1.006 -20.280 1.00 81.06 111 GLU A O 1
ATOM 908 N N . GLY A 1 112 ? 2.468 -2.482 -20.578 1.00 80.25 112 GLY A N 1
ATOM 909 C CA . GLY A 1 112 ? 2.586 -2.854 -19.172 1.00 80.25 112 GLY A CA 1
ATOM 910 C C . GLY A 1 112 ? 3.782 -3.767 -18.968 1.00 80.25 112 GLY A C 1
ATOM 911 O O . GLY A 1 112 ? 3.748 -4.944 -19.324 1.00 80.25 112 GLY A O 1
ATOM 912 N N . LYS A 1 113 ? 4.865 -3.216 -18.419 1.00 82.56 113 LYS A N 1
ATOM 913 C CA . LYS A 1 113 ? 6.017 -4.013 -17.992 1.00 82.56 113 LYS A CA 1
ATOM 914 C C . LYS A 1 113 ? 5.853 -4.359 -16.515 1.00 82.56 113 LYS A C 1
ATOM 916 O O . LYS A 1 113 ? 5.371 -3.509 -15.773 1.00 82.56 113 LYS A O 1
ATOM 921 N N . PRO A 1 114 ? 6.247 -5.572 -16.099 1.00 86.62 114 PRO A N 1
ATOM 922 C CA . PRO A 1 114 ? 6.226 -5.940 -14.696 1.00 86.62 114 PRO A CA 1
ATOM 923 C C . PRO A 1 114 ? 7.208 -5.052 -13.931 1.00 86.62 114 PRO A C 1
ATOM 925 O O . PRO A 1 114 ? 8.391 -4.983 -14.278 1.00 86.62 114 PRO A O 1
ATOM 928 N N . GLU A 1 115 ? 6.711 -4.376 -12.907 1.00 86.88 115 GLU A N 1
ATOM 929 C CA . GLU A 1 115 ? 7.509 -3.534 -12.016 1.00 86.88 115 GLU A CA 1
ATOM 930 C C . GLU A 1 115 ? 7.883 -4.286 -10.737 1.00 86.88 115 GLU A C 1
ATOM 932 O O . GLU A 1 115 ? 8.927 -4.012 -10.142 1.00 86.88 115 GLU A O 1
ATOM 937 N N . ILE A 1 116 ? 7.078 -5.284 -10.358 1.00 90.62 116 ILE A N 1
ATOM 938 C CA . ILE A 1 116 ? 7.291 -6.096 -9.160 1.00 90.62 116 ILE A CA 1
ATOM 939 C C . ILE A 1 116 ? 7.841 -7.482 -9.508 1.00 90.62 116 ILE A C 1
ATOM 941 O O . ILE A 1 116 ? 7.293 -8.244 -10.309 1.00 90.62 116 ILE A O 1
ATOM 945 N N . PHE A 1 117 ? 8.914 -7.863 -8.816 1.00 91.06 117 PHE A N 1
ATOM 946 C CA . PHE A 1 117 ? 9.522 -9.190 -8.919 1.00 91.06 117 PHE A CA 1
ATOM 947 C C . PHE A 1 117 ? 8.883 -10.142 -7.908 1.00 91.06 117 PHE A C 1
ATOM 949 O O . PHE A 1 117 ? 9.452 -10.444 -6.857 1.00 91.06 117 PHE A O 1
ATOM 956 N N . TRP A 1 118 ? 7.685 -10.626 -8.239 1.00 89.50 118 TRP A N 1
ATOM 957 C CA . TRP A 1 118 ? 6.879 -11.490 -7.369 1.00 89.50 118 TRP A CA 1
ATOM 958 C C . TRP A 1 118 ? 7.605 -12.755 -6.891 1.00 89.50 118 TRP A C 1
ATOM 960 O O . TRP A 1 118 ? 7.359 -13.220 -5.781 1.00 89.50 118 TRP A O 1
ATOM 970 N N . LEU A 1 119 ? 8.511 -13.290 -7.717 1.00 89.00 119 LEU A N 1
ATOM 971 C CA . LEU A 1 119 ? 9.246 -14.534 -7.463 1.00 89.00 119 LEU A CA 1
ATOM 972 C C . LEU A 1 119 ? 10.696 -14.305 -7.012 1.00 89.00 119 LEU A C 1
ATOM 974 O O . LEU A 1 119 ? 11.506 -15.231 -7.053 1.00 89.00 119 LEU A O 1
ATOM 978 N N . PHE A 1 120 ? 11.059 -13.089 -6.594 1.00 86.31 120 PHE A N 1
ATOM 979 C CA . PHE A 1 120 ? 12.381 -12.822 -6.023 1.00 86.31 120 PHE A CA 1
ATOM 980 C C . PHE A 1 120 ? 12.693 -13.794 -4.855 1.00 86.31 120 PHE A C 1
ATOM 982 O O . PHE A 1 120 ? 11.818 -14.006 -4.012 1.00 86.31 120 PHE A O 1
ATOM 989 N N . PRO A 1 121 ? 13.913 -14.374 -4.751 1.00 86.31 121 PRO A N 1
ATOM 990 C CA . PRO A 1 121 ? 15.137 -14.102 -5.521 1.00 86.31 121 PRO A CA 1
ATOM 991 C C . PRO A 1 121 ? 15.302 -14.872 -6.838 1.00 86.31 121 PRO A C 1
ATOM 993 O O . PRO A 1 121 ? 16.337 -14.740 -7.484 1.00 86.31 121 PRO A O 1
ATOM 996 N N . PHE A 1 122 ? 14.309 -15.646 -7.266 1.00 88.00 122 PHE A N 1
ATOM 997 C CA . PHE A 1 122 ? 14.411 -16.543 -8.424 1.00 88.00 122 PHE A CA 1
ATOM 998 C C . PHE A 1 122 ? 14.075 -15.876 -9.768 1.00 88.00 122 PHE A C 1
ATOM 1000 O O . PHE A 1 122 ? 14.011 -16.543 -10.798 1.00 88.00 122 PHE A O 1
ATOM 1007 N N . ASP A 1 123 ? 13.855 -14.561 -9.775 1.00 82.94 123 ASP A N 1
ATOM 1008 C CA . ASP A 1 123 ? 13.440 -13.819 -10.962 1.00 82.94 123 ASP A CA 1
ATOM 1009 C C . ASP A 1 123 ? 14.641 -13.282 -11.757 1.00 82.94 123 ASP A C 1
ATOM 1011 O O . ASP A 1 123 ? 15.251 -12.265 -11.405 1.00 82.94 123 ASP A O 1
ATOM 1015 N N . ALA A 1 124 ? 14.968 -13.959 -12.861 1.00 81.44 124 ALA A N 1
ATOM 1016 C CA . ALA A 1 124 ? 16.085 -13.602 -13.737 1.00 81.44 124 ALA A CA 1
ATOM 1017 C C . ALA A 1 124 ? 15.949 -12.199 -14.366 1.00 81.44 124 ALA A C 1
ATOM 1019 O O . ALA A 1 124 ? 16.962 -11.563 -14.669 1.00 81.44 124 ALA A O 1
ATOM 1020 N N . ARG A 1 125 ? 14.721 -11.671 -14.497 1.00 82.38 125 ARG A N 1
ATOM 1021 C CA . ARG A 1 125 ? 14.446 -10.350 -15.095 1.00 82.38 125 ARG A CA 1
ATOM 1022 C C . ARG A 1 125 ? 15.055 -9.209 -14.278 1.00 82.38 125 ARG A C 1
ATOM 1024 O O . ARG A 1 125 ? 15.364 -8.149 -14.819 1.00 82.38 125 ARG A O 1
ATOM 1031 N N . ARG A 1 126 ? 15.273 -9.418 -12.973 1.00 81.75 126 ARG A N 1
ATOM 1032 C CA . ARG A 1 126 ? 15.788 -8.384 -12.062 1.00 81.75 126 ARG A CA 1
ATOM 1033 C C . ARG A 1 126 ? 17.207 -7.944 -12.414 1.00 81.75 126 ARG A C 1
ATOM 1035 O O . ARG A 1 126 ? 17.521 -6.760 -12.313 1.00 81.75 126 ARG A O 1
ATOM 1042 N N . GLY A 1 127 ? 18.059 -8.882 -12.830 1.00 79.62 127 GLY A N 1
ATOM 1043 C CA . GLY A 1 127 ? 19.443 -8.577 -13.204 1.00 79.62 127 GLY A CA 1
ATOM 1044 C C . GLY A 1 127 ? 19.525 -7.663 -14.428 1.00 79.62 127 GLY A C 1
ATOM 1045 O O . GLY A 1 127 ? 20.307 -6.713 -14.443 1.00 79.62 127 GLY A O 1
ATOM 1046 N N . GLU A 1 128 ? 18.680 -7.916 -15.428 1.00 81.00 128 GLU A N 1
ATOM 1047 C CA . GLU A 1 128 ? 18.573 -7.087 -16.630 1.00 81.00 128 GLU A CA 1
ATOM 1048 C C . GLU A 1 128 ? 17.968 -5.713 -16.319 1.00 81.00 128 GLU A C 1
ATOM 1050 O O . GLU A 1 128 ? 18.522 -4.690 -16.727 1.00 81.00 128 GLU A O 1
ATOM 1055 N N . ALA A 1 129 ? 16.901 -5.673 -15.514 1.00 79.62 129 ALA A N 1
ATOM 1056 C CA . ALA A 1 129 ? 16.281 -4.428 -15.074 1.00 79.62 129 ALA A CA 1
ATOM 1057 C C . ALA A 1 129 ? 17.293 -3.520 -14.353 1.00 79.62 129 ALA A C 1
ATOM 1059 O O . ALA A 1 129 ? 17.439 -2.355 -14.718 1.00 79.62 129 ALA A O 1
ATOM 1060 N N . LEU A 1 130 ? 18.068 -4.051 -13.399 1.00 78.31 130 LEU A N 1
ATOM 1061 C CA . LEU A 1 130 ? 19.094 -3.279 -12.683 1.00 78.31 130 LEU A CA 1
ATOM 1062 C C . LEU A 1 130 ? 20.110 -2.622 -13.632 1.00 78.31 130 LEU A C 1
ATOM 1064 O O . LEU A 1 130 ? 20.481 -1.463 -13.430 1.00 78.31 130 LEU A O 1
ATOM 1068 N N . ARG A 1 131 ? 20.526 -3.329 -14.691 1.00 77.69 131 ARG A N 1
ATOM 1069 C CA . ARG A 1 131 ? 21.447 -2.790 -15.705 1.00 77.69 131 ARG A CA 1
ATOM 1070 C C . ARG A 1 131 ? 20.789 -1.692 -16.534 1.00 77.69 131 ARG A C 1
ATOM 1072 O O . ARG A 1 131 ? 21.359 -0.610 -16.649 1.00 77.69 131 ARG A O 1
ATOM 1079 N N . LEU A 1 132 ? 19.589 -1.937 -17.061 1.00 74.69 132 LEU A N 1
ATOM 1080 C CA . LEU A 1 132 ? 18.873 -0.977 -17.905 1.00 74.69 132 LEU A CA 1
ATOM 1081 C C . LEU A 1 132 ? 18.580 0.323 -17.145 1.00 74.69 132 LEU A C 1
ATOM 1083 O O . LEU A 1 132 ? 18.848 1.420 -17.633 1.00 74.69 132 LEU A O 1
ATOM 1087 N N . TYR A 1 133 ? 18.086 0.202 -15.918 1.00 69.38 133 TYR A N 1
ATOM 1088 C CA . TYR A 1 133 ? 17.640 1.342 -15.133 1.00 69.38 133 TYR A CA 1
ATOM 1089 C C . TYR A 1 133 ? 18.797 2.209 -14.614 1.00 69.38 133 TYR A C 1
ATOM 1091 O O . TYR A 1 133 ? 18.663 3.431 -14.579 1.00 69.38 133 TYR A O 1
ATOM 1099 N N . SER A 1 134 ? 19.982 1.643 -14.350 1.00 68.69 134 SER A N 1
ATOM 1100 C CA . SER A 1 134 ? 21.176 2.439 -13.996 1.00 68.69 134 SER A CA 1
ATOM 1101 C C . SER A 1 134 ? 21.601 3.475 -15.057 1.00 68.69 134 SER A C 1
ATOM 1103 O O . SER A 1 134 ? 22.334 4.410 -14.737 1.00 68.69 134 SER A O 1
ATOM 1105 N N . SER A 1 135 ? 21.121 3.349 -16.301 1.00 67.06 135 SER A N 1
ATOM 1106 C CA . SER A 1 135 ? 21.445 4.258 -17.412 1.00 67.06 135 SER A CA 1
ATOM 1107 C C . SER A 1 135 ? 20.472 5.437 -17.577 1.00 67.06 135 SER A C 1
ATOM 1109 O O . SER A 1 135 ? 20.777 6.406 -18.274 1.00 67.06 135 SER A O 1
ATOM 1111 N N . LEU A 1 136 ? 19.307 5.393 -16.926 1.00 67.75 136 LEU A N 1
ATOM 1112 C CA . LEU A 1 136 ? 18.230 6.368 -17.105 1.00 67.75 136 LEU A CA 1
ATOM 1113 C C . LEU A 1 136 ? 18.291 7.468 -16.028 1.00 67.75 136 LEU A C 1
ATOM 1115 O O . LEU A 1 136 ? 18.417 7.188 -14.836 1.00 67.75 136 LEU A O 1
ATOM 1119 N N . ARG A 1 137 ? 18.153 8.737 -16.443 1.00 67.31 137 ARG A N 1
ATOM 1120 C CA . ARG A 1 137 ? 18.069 9.916 -15.555 1.00 67.31 137 ARG A CA 1
ATOM 1121 C C . ARG A 1 137 ? 16.754 10.678 -15.762 1.00 67.31 137 ARG A C 1
ATOM 1123 O O . ARG A 1 137 ? 16.758 11.752 -16.365 1.00 67.31 137 ARG A O 1
ATOM 1130 N N . PRO A 1 138 ? 15.605 10.150 -15.309 1.00 64.56 138 PRO A N 1
ATOM 1131 C CA . PRO A 1 138 ? 14.333 10.830 -15.521 1.00 64.56 138 PRO A CA 1
ATOM 1132 C C . PRO A 1 138 ? 14.276 12.142 -14.724 1.00 64.56 138 PRO A C 1
ATOM 1134 O O . PRO A 1 138 ? 14.618 12.173 -13.542 1.00 64.56 138 PRO A O 1
ATOM 1137 N N . THR A 1 139 ? 13.773 13.226 -15.314 1.00 70.94 139 THR A N 1
ATOM 1138 C CA . THR A 1 139 ? 13.513 14.490 -14.597 1.00 70.94 139 THR A CA 1
ATOM 1139 C C . THR A 1 139 ? 12.237 14.390 -13.752 1.00 70.94 139 THR A C 1
ATOM 1141 O O . THR A 1 139 ? 11.412 13.498 -13.956 1.00 70.94 139 THR A O 1
ATOM 1144 N N . VAL A 1 140 ? 12.063 15.252 -12.743 1.00 68.25 140 VAL A N 1
ATOM 1145 C CA . VAL A 1 140 ? 10.825 15.287 -11.930 1.00 68.25 140 VAL A CA 1
ATOM 1146 C C . VAL A 1 140 ? 9.615 15.653 -12.800 1.00 68.25 140 VAL A C 1
ATOM 1148 O O . VAL A 1 140 ? 8.597 14.973 -12.742 1.00 68.25 140 VAL A O 1
ATOM 1151 N N . GLY A 1 141 ? 9.750 16.652 -13.680 1.00 68.56 141 GLY A N 1
ATOM 1152 C CA . GLY A 1 141 ? 8.678 17.048 -14.602 1.00 68.56 141 GLY A CA 1
ATOM 1153 C C . GLY A 1 141 ? 8.280 15.946 -15.591 1.00 68.56 141 GLY A C 1
ATOM 1154 O O . GLY A 1 141 ? 7.093 15.713 -15.802 1.00 68.56 141 GLY A O 1
ATOM 1155 N N . GLY A 1 142 ? 9.256 15.210 -16.139 1.00 70.44 142 GLY A N 1
ATOM 1156 C CA . GLY A 1 142 ? 8.987 14.076 -17.030 1.00 70.44 142 GLY A CA 1
ATOM 1157 C C . GLY A 1 142 ? 8.241 12.931 -16.339 1.00 70.44 142 GLY A C 1
ATOM 1158 O O . GLY A 1 142 ? 7.378 12.309 -16.952 1.00 70.44 142 GLY A O 1
ATOM 1159 N N . PHE A 1 143 ? 8.511 12.701 -15.050 1.00 71.94 143 PHE A N 1
ATOM 1160 C CA . PHE A 1 143 ? 7.792 11.708 -14.250 1.00 71.94 143 PHE A CA 1
ATOM 1161 C C . PHE A 1 143 ? 6.306 12.059 -14.109 1.00 71.94 143 PHE A C 1
ATOM 1163 O O . PHE A 1 143 ? 5.462 11.252 -14.482 1.00 71.94 143 PHE A O 1
ATOM 1170 N N . PHE A 1 144 ? 5.974 13.272 -13.652 1.00 71.75 144 PHE A N 1
ATOM 1171 C CA . PHE A 1 144 ? 4.572 13.679 -13.478 1.00 71.75 144 PHE A CA 1
ATOM 1172 C C . PHE A 1 144 ? 3.799 13.719 -14.802 1.00 71.75 144 PHE A C 1
ATOM 1174 O O . PHE A 1 144 ? 2.655 13.270 -14.860 1.00 71.75 144 PHE A O 1
ATOM 1181 N N . ALA A 1 145 ? 4.425 14.207 -15.877 1.00 75.19 145 ALA A N 1
ATOM 1182 C CA . ALA A 1 145 ? 3.799 14.243 -17.197 1.00 75.19 145 ALA A CA 1
ATOM 1183 C C . ALA A 1 145 ? 3.506 12.837 -17.749 1.00 75.19 145 ALA A C 1
ATOM 1185 O O . ALA A 1 145 ? 2.474 12.637 -18.390 1.00 75.19 145 ALA A O 1
ATOM 1186 N N . SER A 1 146 ? 4.396 11.873 -17.492 1.00 72.06 146 SER A N 1
ATOM 1187 C CA . SER A 1 146 ? 4.169 10.462 -17.821 1.00 72.06 146 SER A CA 1
ATOM 1188 C C . SER A 1 146 ? 3.064 9.860 -16.947 1.00 72.06 146 SER A C 1
ATOM 1190 O O . SER A 1 146 ? 2.151 9.212 -17.452 1.00 72.06 146 SER A O 1
ATOM 1192 N N . TYR A 1 147 ? 3.092 10.156 -15.645 1.00 77.25 147 TYR A N 1
ATOM 1193 C CA . TYR A 1 147 ? 2.162 9.606 -14.662 1.00 77.25 147 TYR A CA 1
ATOM 1194 C C . TYR A 1 147 ? 0.699 9.956 -14.952 1.00 77.25 147 TYR A C 1
ATOM 1196 O O . TYR A 1 147 ? -0.152 9.073 -14.981 1.00 77.25 147 TYR A O 1
ATOM 1204 N N . ILE A 1 148 ? 0.405 11.231 -15.231 1.00 80.12 148 ILE A N 1
ATOM 1205 C CA . ILE A 1 148 ? -0.969 11.707 -15.485 1.00 80.12 148 ILE A CA 1
ATOM 1206 C C . ILE A 1 148 ? -1.579 11.053 -16.734 1.00 80.12 148 ILE A C 1
ATOM 1208 O O . ILE A 1 148 ? -2.790 10.859 -16.808 1.00 80.12 148 ILE A O 1
ATOM 1212 N N . LYS A 1 149 ? -0.748 10.705 -17.722 1.00 77.50 149 LYS A N 1
ATOM 1213 C CA . LYS A 1 149 ? -1.193 10.044 -18.956 1.00 77.50 149 LYS A CA 1
ATOM 1214 C C . LYS A 1 149 ? -1.410 8.542 -18.781 1.00 77.50 149 LYS A C 1
ATOM 1216 O O . LYS A 1 149 ? -1.968 7.909 -19.672 1.00 77.50 149 LYS A O 1
ATOM 1221 N N . HIS A 1 150 ? -0.963 7.971 -17.666 1.00 78.38 150 HIS A N 1
ATOM 1222 C CA . HIS A 1 150 ? -1.036 6.542 -17.425 1.00 78.38 150 HIS A CA 1
ATOM 1223 C C . HIS A 1 150 ? -2.435 6.139 -16.943 1.00 78.38 150 HIS A C 1
ATOM 1225 O O . HIS A 1 150 ? -2.998 6.771 -16.051 1.00 78.38 150 HIS A O 1
ATOM 1231 N N . THR A 1 151 ? -2.982 5.029 -17.451 1.00 79.94 151 THR A N 1
ATOM 1232 C CA . THR A 1 151 ? -4.308 4.501 -17.055 1.00 79.94 151 THR A CA 1
ATOM 1233 C C . THR A 1 151 ? -4.430 4.267 -15.544 1.00 79.94 151 THR A C 1
ATOM 1235 O O . THR A 1 151 ? -5.511 4.368 -14.969 1.00 79.94 151 THR A O 1
ATOM 1238 N N . VAL A 1 152 ? -3.303 4.020 -14.874 1.00 81.94 152 VAL A N 1
ATOM 1239 C CA . VAL A 1 152 ? -3.209 3.858 -13.414 1.00 81.94 152 VAL A CA 1
ATOM 1240 C C . VAL A 1 152 ? -3.674 5.105 -12.650 1.00 81.94 152 VAL A C 1
ATOM 1242 O O . VAL A 1 152 ? -4.254 4.970 -11.574 1.00 81.94 152 VAL A O 1
ATOM 1245 N N . PHE A 1 153 ? -3.525 6.304 -13.222 1.00 85.44 153 PHE A N 1
ATOM 1246 C CA . PHE A 1 153 ? -4.016 7.544 -12.615 1.00 85.44 153 PHE A CA 1
ATOM 1247 C C . PHE A 1 153 ? -5.542 7.536 -12.418 1.00 85.44 153 PHE A C 1
ATOM 1249 O O . PHE A 1 153 ? -6.050 8.018 -11.405 1.00 85.44 153 PHE A O 1
ATOM 1256 N N . ILE A 1 154 ? -6.286 6.922 -13.346 1.00 86.50 154 ILE A N 1
ATOM 1257 C CA . ILE A 1 154 ? -7.746 6.772 -13.235 1.00 86.50 154 ILE A CA 1
ATOM 1258 C C . ILE A 1 154 ? -8.090 5.889 -12.030 1.00 86.50 154 ILE A C 1
ATOM 1260 O O . ILE A 1 154 ? -8.954 6.241 -11.226 1.00 86.50 154 ILE A O 1
ATOM 1264 N N . PHE A 1 155 ? -7.390 4.762 -11.874 1.00 86.19 155 PHE A N 1
ATOM 1265 C CA . PHE A 1 155 ? -7.598 3.847 -10.751 1.00 86.19 155 PHE A CA 1
ATOM 1266 C C . PHE A 1 155 ? -7.253 4.492 -9.409 1.00 86.19 155 PHE A C 1
ATOM 1268 O O . PHE A 1 155 ? -7.997 4.319 -8.444 1.00 86.19 155 PHE A O 1
ATOM 1275 N N . GLU A 1 156 ? -6.188 5.291 -9.345 1.00 87.38 156 GLU A N 1
ATOM 1276 C CA . GLU A 1 156 ? -5.894 6.103 -8.165 1.00 87.38 156 GLU A CA 1
ATOM 1277 C C . GLU A 1 156 ? -7.067 7.022 -7.800 1.00 87.38 156 GLU A C 1
ATOM 1279 O O . GLU A 1 156 ? -7.504 7.018 -6.646 1.00 87.38 156 GLU A O 1
ATOM 1284 N N . GLY A 1 157 ? -7.616 7.757 -8.772 1.00 88.38 157 GLY A N 1
ATOM 1285 C CA . GLY A 1 157 ? -8.780 8.617 -8.554 1.00 88.38 157 GLY A CA 1
ATOM 1286 C C . GLY A 1 157 ? -9.980 7.840 -8.006 1.00 88.38 157 GLY A C 1
ATOM 1287 O O . GLY A 1 157 ? -10.618 8.273 -7.045 1.00 88.38 157 GLY A O 1
ATOM 1288 N N . VAL A 1 158 ? -10.246 6.651 -8.553 1.00 91.19 158 VAL A N 1
ATOM 1289 C CA . VAL A 1 158 ? -11.320 5.761 -8.081 1.00 91.19 158 VAL A CA 1
ATOM 1290 C C . VAL A 1 158 ? -11.095 5.333 -6.629 1.00 91.19 158 VAL A C 1
ATOM 1292 O O . VAL A 1 158 ? -12.012 5.456 -5.813 1.00 91.19 158 VAL A O 1
ATOM 1295 N N . PHE A 1 159 ? -9.893 4.869 -6.272 1.00 91.38 159 PHE A N 1
ATOM 1296 C CA . PHE A 1 159 ? -9.596 4.446 -4.900 1.00 91.38 159 PHE A CA 1
ATOM 1297 C C . PHE A 1 159 ? -9.658 5.607 -3.909 1.00 91.38 159 PHE A C 1
ATOM 1299 O O . PHE A 1 159 ? -10.201 5.433 -2.817 1.00 91.38 159 PHE A O 1
ATOM 1306 N N . LEU A 1 160 ? -9.172 6.790 -4.292 1.00 91.75 160 LEU A N 1
ATOM 1307 C CA . LEU A 1 160 ? -9.254 8.002 -3.475 1.00 91.75 160 LEU A CA 1
ATOM 1308 C C . LEU A 1 160 ? -10.702 8.410 -3.209 1.00 91.75 160 LEU A C 1
ATOM 1310 O O . LEU A 1 160 ? -11.083 8.624 -2.055 1.00 91.75 160 LEU A O 1
ATOM 1314 N N . ILE A 1 161 ? -11.530 8.473 -4.256 1.00 93.00 161 ILE A N 1
ATOM 1315 C CA . ILE A 1 161 ? -12.952 8.817 -4.128 1.00 93.00 161 ILE A CA 1
ATOM 1316 C C . ILE A 1 161 ? -13.657 7.785 -3.250 1.00 93.00 161 ILE A C 1
ATOM 1318 O O . ILE A 1 161 ? -14.374 8.149 -2.315 1.00 93.00 161 ILE A O 1
ATOM 1322 N N . TRP A 1 162 ? -13.433 6.495 -3.501 1.00 93.06 162 TRP A N 1
ATOM 1323 C CA . TRP A 1 162 ? -14.085 5.434 -2.742 1.00 93.06 162 TRP A CA 1
ATOM 1324 C C . TRP A 1 162 ? -13.660 5.439 -1.268 1.00 93.06 162 TRP A C 1
ATOM 1326 O O . TRP A 1 162 ? -14.517 5.428 -0.377 1.00 93.06 162 TRP A O 1
ATOM 1336 N N . GLY A 1 163 ? -12.357 5.537 -1.000 1.00 90.44 163 GLY A N 1
ATOM 1337 C CA . GLY A 1 163 ? -11.808 5.686 0.346 1.00 90.44 163 GLY A CA 1
ATOM 1338 C C . GLY A 1 163 ? -12.400 6.897 1.066 1.00 90.44 163 GLY A C 1
ATOM 1339 O O . GLY A 1 163 ? -12.874 6.766 2.196 1.00 90.44 163 GLY A O 1
ATOM 1340 N N . GLY A 1 164 ? -12.479 8.044 0.385 1.00 90.06 164 GLY A N 1
ATOM 1341 C CA . GLY A 1 164 ? -13.088 9.271 0.897 1.00 90.06 164 GLY A CA 1
ATOM 1342 C C . GLY A 1 164 ? -14.571 9.111 1.242 1.00 90.06 164 GLY A C 1
ATOM 1343 O O . GLY A 1 164 ? -14.997 9.492 2.333 1.00 90.06 164 GLY A O 1
ATOM 1344 N N . VAL A 1 165 ? -15.362 8.476 0.372 1.00 92.31 165 VAL A N 1
ATOM 1345 C CA .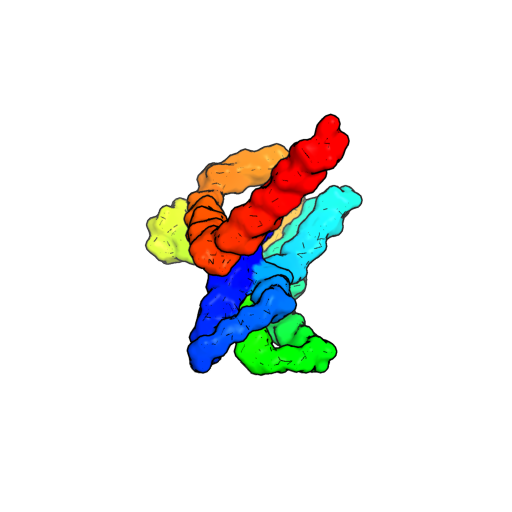 VAL A 1 165 ? -16.786 8.196 0.631 1.00 92.31 165 VAL A CA 1
ATOM 1346 C C . VAL A 1 165 ? -16.955 7.311 1.867 1.00 92.31 165 VAL A C 1
ATOM 1348 O O . VAL A 1 165 ? -17.789 7.601 2.730 1.00 92.31 165 VAL A O 1
ATOM 1351 N N . VAL A 1 166 ? -16.163 6.244 1.989 1.00 92.06 166 VAL A N 1
ATOM 1352 C CA . VAL A 1 166 ? -16.220 5.344 3.151 1.00 92.06 166 VAL A CA 1
ATOM 1353 C C . VAL A 1 166 ? -15.771 6.067 4.424 1.00 92.06 166 VAL A C 1
ATOM 1355 O O . VAL A 1 166 ? -16.413 5.926 5.470 1.00 92.06 166 VAL A O 1
ATOM 1358 N N . PHE A 1 167 ? -14.729 6.896 4.334 1.00 92.00 167 PHE A N 1
ATOM 1359 C CA . PHE A 1 167 ? -14.246 7.716 5.440 1.00 92.00 167 PHE A CA 1
ATOM 1360 C C . PHE A 1 167 ? -15.323 8.684 5.931 1.00 92.00 167 PHE A C 1
ATOM 1362 O O . PHE A 1 167 ? -15.627 8.704 7.124 1.00 92.00 167 PHE A O 1
ATOM 1369 N N . LEU A 1 168 ? -15.969 9.426 5.029 1.00 90.38 168 LEU A N 1
ATOM 1370 C CA . LEU A 1 168 ? -17.035 10.366 5.379 1.00 90.38 168 LEU A CA 1
ATOM 1371 C C . LEU A 1 168 ? -18.261 9.662 5.966 1.00 90.38 168 LEU A C 1
ATOM 1373 O O . LEU A 1 168 ? -18.836 10.156 6.935 1.00 90.38 168 LEU A O 1
ATOM 1377 N N . LYS A 1 169 ? -18.644 8.488 5.455 1.00 90.00 169 LYS A N 1
ATOM 1378 C CA . LYS A 1 169 ? -19.755 7.712 6.034 1.00 90.00 169 LYS A CA 1
ATOM 1379 C C . LYS A 1 169 ? -19.470 7.272 7.470 1.00 90.00 169 LYS A C 1
ATOM 1381 O O . LYS A 1 169 ? -20.372 7.295 8.302 1.00 90.00 169 LYS A O 1
ATOM 1386 N N . LYS A 1 170 ? -18.230 6.880 7.769 1.00 87.00 170 LYS A N 1
ATOM 1387 C CA . LYS A 1 170 ? -17.860 6.336 9.083 1.00 87.00 170 LYS A CA 1
ATOM 1388 C C . LYS A 1 170 ? -17.461 7.409 10.097 1.00 87.00 170 LYS A C 1
ATOM 1390 O O . LYS A 1 170 ? -17.791 7.293 11.274 1.00 87.00 170 LYS A O 1
ATOM 1395 N N . TYR A 1 171 ? -16.764 8.447 9.647 1.00 86.94 171 TYR A N 1
ATOM 1396 C CA . TYR A 1 171 ? -16.141 9.464 10.496 1.00 86.94 171 TYR A CA 1
ATOM 1397 C C . 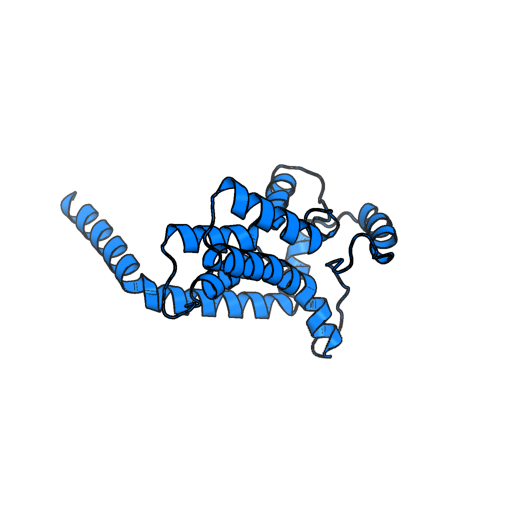TYR A 1 171 ? -16.651 10.884 10.223 1.00 86.94 171 TYR A C 1
ATOM 1399 O O . TYR A 1 171 ? -16.248 11.818 10.913 1.00 86.94 171 TYR A O 1
ATOM 1407 N N . GLY A 1 172 ? -17.579 11.081 9.283 1.00 80.56 172 GLY A N 1
ATOM 1408 C CA . GLY A 1 172 ? -18.089 12.409 8.927 1.00 80.56 172 GLY A CA 1
ATOM 1409 C C . GLY A 1 172 ? -18.721 13.163 10.098 1.00 80.56 172 GLY A C 1
ATOM 1410 O O . GLY A 1 172 ? -18.597 14.382 10.174 1.00 80.56 172 GLY A O 1
ATOM 1411 N N . PHE A 1 173 ? -19.328 12.461 11.062 1.00 79.19 173 PHE A N 1
ATOM 1412 C CA . PHE A 1 173 ? -19.825 13.090 12.291 1.00 79.19 173 PHE A CA 1
ATOM 1413 C C . PHE A 1 173 ? -18.692 13.668 13.161 1.00 79.19 173 PHE A C 1
ATOM 1415 O O . PHE A 1 173 ? -18.815 14.781 13.667 1.00 79.19 173 PHE A O 1
ATOM 1422 N N . LEU A 1 174 ? -17.567 12.954 13.292 1.00 77.50 174 LEU A N 1
ATOM 1423 C CA . LEU A 1 174 ? -16.374 13.436 14.003 1.00 77.50 174 LEU A CA 1
ATOM 1424 C C . LEU A 1 174 ? -15.766 14.657 13.309 1.00 77.50 174 LEU A C 1
ATOM 1426 O O . LEU A 1 174 ? -15.433 15.629 13.982 1.00 77.50 174 LEU A O 1
ATOM 1430 N N . VAL A 1 175 ? -15.687 14.633 11.976 1.00 76.81 175 VAL A N 1
ATOM 1431 C CA . VAL A 1 175 ? -15.210 15.772 11.176 1.00 76.81 175 VAL A CA 1
ATOM 1432 C C . VAL A 1 175 ? -16.106 16.991 11.392 1.00 76.81 175 VAL A C 1
ATOM 1434 O O . VAL A 1 175 ? -15.603 18.065 11.713 1.00 76.81 175 VAL A O 1
ATOM 1437 N N . LYS A 1 176 ? -17.434 16.821 11.314 1.00 76.25 176 LYS A N 1
ATOM 1438 C CA . LYS A 1 176 ? -18.397 17.897 11.601 1.00 76.25 176 LYS A CA 1
ATOM 1439 C C . LYS A 1 176 ? -18.216 18.451 13.012 1.00 76.25 176 LYS A C 1
ATOM 1441 O O . LYS A 1 176 ? -18.164 19.663 13.179 1.00 76.25 176 LYS A O 1
ATOM 1446 N N . LYS A 1 177 ? -18.077 17.587 14.022 1.00 76.19 177 LYS A N 1
ATOM 1447 C CA . LYS A 1 177 ? -17.891 18.010 15.417 1.00 76.19 177 LYS A CA 1
ATOM 1448 C C . LYS A 1 177 ? -16.598 18.808 15.612 1.00 76.19 177 LYS A C 1
ATOM 1450 O O . LYS A 1 177 ? -16.633 19.836 16.281 1.00 76.19 177 LYS A O 1
ATOM 1455 N N . LEU A 1 178 ? -15.489 18.364 15.020 1.00 78.25 178 LEU A N 1
ATOM 1456 C CA . LEU A 1 178 ? -14.205 19.068 15.080 1.00 78.25 178 LEU A CA 1
ATOM 1457 C C . LEU A 1 178 ? -14.283 20.444 14.410 1.00 78.25 178 LEU A C 1
ATOM 1459 O O . LEU A 1 178 ? -13.879 21.423 15.027 1.00 78.25 178 LEU A O 1
ATOM 1463 N N . PHE A 1 179 ? -14.866 20.524 13.208 1.00 75.62 179 PHE A N 1
ATOM 1464 C CA . PHE A 1 179 ? -15.047 21.789 12.489 1.00 75.62 179 PHE A CA 1
ATOM 1465 C C . PHE A 1 179 ? -15.972 22.762 13.233 1.00 75.62 179 PHE A C 1
ATOM 1467 O O . PHE A 1 179 ? -15.638 23.930 13.385 1.00 75.62 179 PHE A O 1
ATOM 1474 N N . PHE A 1 180 ? -17.109 22.299 13.761 1.00 71.69 180 PHE A N 1
ATOM 1475 C CA . PHE A 1 180 ? -18.024 23.179 14.497 1.00 71.69 180 PHE A CA 1
ATOM 1476 C C . PHE A 1 180 ? -17.433 23.674 15.825 1.00 71.69 180 PHE A C 1
ATOM 1478 O O . PHE A 1 180 ? -17.664 24.821 16.207 1.00 71.69 180 PHE A O 1
ATOM 1485 N N . GLN A 1 181 ? -16.646 22.851 16.527 1.00 66.88 181 GLN A N 1
ATOM 1486 C CA . GLN A 1 181 ? -16.002 23.270 17.776 1.00 66.88 181 GLN A CA 1
ATOM 1487 C C . GLN A 1 181 ? -14.885 24.299 17.560 1.00 66.88 181 GLN A C 1
ATOM 1489 O O . GLN A 1 181 ? -14.702 25.168 18.416 1.00 66.88 181 GLN A O 1
ATOM 1494 N N . THR A 1 182 ? -14.155 24.244 16.443 1.00 64.12 182 THR A N 1
ATOM 1495 C CA . THR A 1 182 ? -13.157 25.270 16.111 1.00 64.12 182 THR A CA 1
ATOM 1496 C C . THR A 1 182 ? -13.807 26.590 15.700 1.00 64.12 182 THR A C 1
ATOM 1498 O O . THR A 1 182 ? -13.369 27.632 16.183 1.00 64.12 182 THR A O 1
ATOM 1501 N N . THR A 1 183 ? -14.894 26.574 14.919 1.00 67.06 183 THR A N 1
ATOM 1502 C CA . THR A 1 183 ? -15.602 27.809 14.515 1.00 67.06 183 THR A CA 1
ATOM 1503 C C . THR A 1 183 ? -16.299 28.511 15.686 1.00 67.06 183 THR A C 1
ATOM 1505 O O . THR A 1 183 ? -16.327 29.738 15.748 1.00 67.06 183 THR A O 1
ATOM 1508 N N . LEU A 1 184 ? -16.840 27.763 16.656 1.00 59.62 184 LEU A N 1
ATOM 1509 C CA . LEU A 1 184 ? -17.435 28.363 17.859 1.00 59.62 184 LEU A CA 1
ATOM 1510 C C . LEU A 1 184 ? -16.383 28.983 18.786 1.00 59.62 184 LEU A C 1
ATOM 1512 O O . LEU A 1 184 ? -16.621 30.046 19.351 1.00 59.62 184 LEU A O 1
ATOM 1516 N N . LYS A 1 185 ? -15.205 28.363 18.922 1.00 59.00 185 LYS A N 1
ATOM 1517 C CA . LYS A 1 185 ? -14.119 28.925 19.741 1.00 59.00 185 LYS A CA 1
ATOM 1518 C C . LYS A 1 185 ? -13.484 30.176 19.134 1.00 59.00 185 LYS A C 1
ATOM 1520 O O . LYS A 1 185 ? -12.985 30.993 19.902 1.00 59.00 185 LYS A O 1
ATOM 1525 N N . SER A 1 186 ? -13.493 30.341 17.808 1.00 60.28 186 SER A N 1
ATOM 1526 C CA . SER A 1 186 ? -13.001 31.575 17.180 1.00 60.28 186 SER A CA 1
ATOM 1527 C C . SER A 1 186 ? -13.976 32.740 17.364 1.00 60.28 186 SER A C 1
ATOM 1529 O O . SER A 1 186 ? -13.528 33.850 17.603 1.00 60.28 186 SER A O 1
ATOM 1531 N N . LYS A 1 187 ? -15.293 32.483 17.354 1.00 59.31 187 LYS A N 1
ATOM 1532 C CA . LYS A 1 187 ? -16.334 33.510 17.555 1.00 59.31 187 LYS A CA 1
ATOM 1533 C C . LYS A 1 187 ? -16.516 33.999 18.996 1.00 59.31 187 LYS A C 1
ATOM 1535 O O . LYS A 1 187 ? -17.159 35.013 19.195 1.00 59.31 187 LYS A O 1
ATOM 1540 N N . ILE A 1 188 ? -16.007 33.275 19.993 1.00 60.56 188 ILE A N 1
ATOM 1541 C CA . ILE A 1 188 ? -16.080 33.680 21.415 1.00 60.56 188 ILE A CA 1
ATOM 1542 C C . ILE A 1 188 ? -14.848 34.521 21.822 1.00 60.56 188 ILE A C 1
ATOM 1544 O O . ILE A 1 188 ? -14.780 35.032 22.935 1.00 60.56 188 ILE A O 1
ATOM 1548 N N . LYS A 1 189 ? -13.851 34.649 20.937 1.00 54.12 189 LYS A N 1
ATOM 1549 C CA . LYS A 1 189 ? -12.620 35.422 21.170 1.00 54.12 189 LYS A CA 1
ATOM 1550 C C . LYS A 1 189 ? -12.589 36.787 20.467 1.00 54.12 189 LYS A C 1
ATOM 1552 O O . LYS A 1 189 ? -11.579 37.474 20.597 1.00 54.12 189 LYS A O 1
ATOM 1557 N N . GLU A 1 190 ? -13.651 37.146 19.754 1.00 49.56 190 GLU A N 1
ATOM 1558 C CA . GLU A 1 190 ? -13.924 38.504 19.257 1.00 49.56 190 GLU A CA 1
ATOM 1559 C C . GLU A 1 190 ? -14.966 39.165 20.160 1.00 49.56 190 GLU A C 1
ATOM 1561 O O . GLU A 1 190 ? -14.807 40.373 20.436 1.00 49.56 190 GLU A O 1
#